Protein AF-A0A2E1MWL2-F1 (afdb_monomer_lite)

Structure (mmCIF, N/CA/C/O backbone):
data_AF-A0A2E1MWL2-F1
#
_entry.id   AF-A0A2E1MWL2-F1
#
loop_
_atom_site.group_PDB
_atom_site.id
_atom_site.type_symbol
_atom_site.label_atom_id
_atom_site.label_alt_id
_atom_site.label_comp_id
_atom_site.label_asym_id
_atom_site.label_entity_id
_atom_site.label_seq_id
_atom_site.pdbx_PDB_ins_code
_atom_site.Cartn_x
_atom_site.Cartn_y
_atom_site.Cartn_z
_atom_site.occupancy
_atom_site.B_iso_or_equiv
_atom_site.auth_seq_id
_atom_site.auth_comp_id
_atom_site.auth_asym_id
_atom_site.auth_atom_id
_atom_site.pdbx_PDB_model_num
ATOM 1 N N . MET A 1 1 ? 14.916 -10.976 -0.292 1.00 38.31 1 MET A N 1
ATOM 2 C CA . MET A 1 1 ? 15.873 -10.193 -1.107 1.00 38.31 1 MET A CA 1
ATOM 3 C C . MET A 1 1 ? 17.215 -10.160 -0.392 1.00 38.31 1 MET A C 1
ATOM 5 O O . MET A 1 1 ? 17.231 -9.892 0.801 1.00 38.31 1 MET A O 1
ATOM 9 N N . LYS A 1 2 ? 18.319 -10.497 -1.070 1.00 28.39 2 LYS A N 1
ATOM 10 C CA . LYS A 1 2 ? 19.669 -10.357 -0.500 1.00 28.39 2 LYS A CA 1
ATOM 11 C C . LYS A 1 2 ? 20.098 -8.899 -0.683 1.00 28.39 2 LYS A C 1
ATOM 13 O O . LYS A 1 2 ? 20.259 -8.474 -1.820 1.00 28.39 2 LYS A O 1
ATOM 18 N N . LYS A 1 3 ? 20.224 -8.141 0.410 1.00 34.00 3 LYS A N 1
ATOM 19 C CA . LYS A 1 3 ? 20.750 -6.769 0.387 1.00 34.00 3 LYS A CA 1
ATOM 20 C C . LYS A 1 3 ? 22.260 -6.830 0.128 1.00 34.00 3 LYS A C 1
ATOM 22 O O . LYS A 1 3 ? 22.959 -7.572 0.817 1.00 34.00 3 LYS A O 1
ATOM 27 N N . ILE A 1 4 ? 22.753 -6.102 -0.871 1.00 41.41 4 ILE A N 1
ATOM 28 C CA . ILE A 1 4 ? 24.192 -5.933 -1.110 1.00 41.41 4 ILE A CA 1
ATOM 29 C C . ILE A 1 4 ? 24.586 -4.612 -0.453 1.00 41.41 4 ILE A C 1
ATOM 31 O O . ILE A 1 4 ? 24.036 -3.568 -0.784 1.00 41.41 4 ILE A O 1
ATOM 35 N N . ILE A 1 5 ? 25.505 -4.669 0.509 1.00 38.16 5 ILE A N 1
ATOM 36 C CA . ILE A 1 5 ? 26.042 -3.486 1.188 1.00 38.16 5 ILE A CA 1
ATOM 37 C C . ILE A 1 5 ? 27.339 -3.110 0.474 1.00 38.16 5 ILE A C 1
ATOM 39 O O . ILE A 1 5 ? 28.273 -3.914 0.447 1.00 38.16 5 ILE A O 1
ATOM 43 N N . LEU A 1 6 ? 27.403 -1.907 -0.098 1.00 40.19 6 LEU A N 1
ATOM 44 C CA . LEU A 1 6 ? 28.640 -1.343 -0.632 1.00 40.19 6 LEU A CA 1
ATOM 45 C C . LEU A 1 6 ? 29.165 -0.305 0.367 1.00 40.19 6 LEU A C 1
ATOM 47 O O . LEU A 1 6 ? 28.495 0.683 0.645 1.00 40.19 6 LEU A O 1
ATOM 51 N N . ILE A 1 7 ? 30.351 -0.535 0.931 1.00 39.88 7 ILE A N 1
ATOM 52 C CA . ILE A 1 7 ? 31.018 0.431 1.814 1.00 39.88 7 ILE A CA 1
ATOM 53 C C . ILE A 1 7 ? 31.977 1.240 0.942 1.00 39.88 7 ILE A C 1
ATOM 55 O O . ILE A 1 7 ? 32.995 0.704 0.502 1.00 39.88 7 ILE A O 1
ATOM 59 N N . SER A 1 8 ? 31.668 2.512 0.675 1.00 36.78 8 SER A N 1
ATOM 60 C CA . SER A 1 8 ? 32.647 3.424 0.076 1.00 36.78 8 SER A CA 1
ATOM 61 C C . SER A 1 8 ? 33.446 4.097 1.198 1.00 36.78 8 SER A C 1
ATOM 63 O O . SER A 1 8 ? 32.888 4.627 2.157 1.00 36.78 8 SER A O 1
ATOM 65 N N . LEU A 1 9 ? 34.777 4.002 1.130 1.00 38.31 9 LEU A N 1
ATOM 66 C CA . LEU A 1 9 ? 35.682 4.646 2.081 1.00 38.31 9 LEU A CA 1
ATOM 67 C C . LEU A 1 9 ? 36.263 5.897 1.416 1.00 38.31 9 LEU A C 1
ATOM 69 O O . LEU A 1 9 ? 37.319 5.845 0.791 1.00 38.31 9 LEU A O 1
ATOM 73 N N . PHE A 1 10 ? 35.578 7.029 1.543 1.00 35.56 10 PHE A N 1
ATOM 74 C CA . PHE A 1 10 ? 36.170 8.335 1.259 1.00 35.56 10 PHE A CA 1
ATOM 75 C C . PHE A 1 10 ? 36.022 9.218 2.497 1.00 35.56 10 PHE A C 1
ATOM 77 O O . PHE A 1 10 ? 34.926 9.634 2.842 1.00 35.56 10 PHE A O 1
ATOM 84 N N . GLY A 1 11 ? 37.140 9.459 3.190 1.00 38.12 11 GLY A N 1
ATOM 85 C CA . GLY A 1 11 ? 37.284 10.518 4.195 1.00 38.12 11 GLY A CA 1
ATOM 86 C C . GLY A 1 11 ? 36.245 10.543 5.326 1.00 38.12 11 GLY A C 1
ATOM 87 O O . GLY A 1 11 ? 35.326 11.345 5.300 1.00 38.12 11 GLY A O 1
ATOM 88 N N . LEU A 1 12 ? 36.456 9.737 6.372 1.00 41.81 12 LEU A N 1
ATOM 89 C CA . LEU A 1 12 ? 35.910 9.923 7.734 1.00 41.81 12 LEU A CA 1
ATOM 90 C C . LEU A 1 12 ? 34.386 10.111 7.927 1.00 41.81 12 LEU A C 1
ATOM 92 O O . LEU A 1 12 ? 33.965 10.473 9.024 1.00 41.81 12 LEU A O 1
ATOM 96 N N . MET A 1 13 ? 33.544 9.746 6.962 1.00 35.50 13 MET A N 1
ATOM 97 C CA . MET A 1 13 ? 32.132 9.447 7.223 1.00 35.50 13 MET A CA 1
ATOM 98 C C . MET A 1 13 ? 31.767 8.087 6.629 1.00 35.50 13 MET A C 1
ATOM 100 O O . MET A 1 13 ? 31.819 7.879 5.422 1.00 35.50 13 MET A O 1
ATOM 104 N N . LEU A 1 14 ? 31.414 7.140 7.499 1.00 36.44 14 LEU A N 1
ATOM 105 C CA . LEU A 1 14 ? 30.785 5.884 7.102 1.00 36.44 14 LEU A CA 1
ATOM 106 C C . LEU A 1 14 ? 29.324 6.196 6.753 1.00 36.44 14 LEU A C 1
ATOM 108 O O . LEU A 1 14 ? 28.481 6.232 7.644 1.00 36.44 14 LEU A O 1
ATOM 112 N N . SER A 1 15 ? 29.031 6.456 5.478 1.00 43.75 15 SER A N 1
ATOM 113 C CA . SER A 1 15 ? 27.651 6.448 4.985 1.00 43.75 15 SER A CA 1
ATOM 114 C C . SER A 1 15 ? 27.307 5.039 4.509 1.00 43.75 15 SER A C 1
ATOM 116 O O . SER A 1 15 ? 28.002 4.476 3.662 1.00 43.75 15 SER A O 1
ATOM 118 N N . GLN A 1 16 ? 26.265 4.442 5.086 1.00 41.97 16 GLN A N 1
ATOM 119 C CA . GLN A 1 16 ? 25.715 3.169 4.632 1.00 41.97 16 GLN A CA 1
ATOM 120 C C . GLN A 1 16 ? 24.672 3.456 3.548 1.00 41.97 16 GLN A C 1
ATOM 122 O O . GLN A 1 16 ? 23.546 3.823 3.865 1.00 41.97 16 GLN A O 1
ATOM 127 N N . THR A 1 17 ? 25.027 3.268 2.277 1.00 52.16 17 THR A N 1
ATOM 128 C CA . THR A 1 17 ? 24.049 3.307 1.182 1.00 52.16 17 THR A CA 1
ATOM 129 C C . THR A 1 17 ? 23.413 1.925 1.020 1.00 52.16 17 THR A C 1
ATOM 131 O O . THR A 1 17 ? 24.108 0.939 0.755 1.00 52.16 17 THR A O 1
ATOM 134 N N . GLU A 1 18 ? 22.089 1.826 1.178 1.00 54.44 18 GLU A N 1
ATOM 135 C CA . GLU A 1 18 ? 21.360 0.619 0.777 1.00 54.44 18 GLU A CA 1
ATOM 136 C C . GLU A 1 18 ? 21.274 0.573 -0.751 1.00 54.44 18 GLU A C 1
ATOM 138 O O . GLU A 1 18 ? 20.573 1.361 -1.378 1.00 54.44 18 GLU A O 1
ATOM 143 N N . VAL A 1 19 ? 21.996 -0.366 -1.362 1.00 56.91 19 VAL A N 1
ATOM 144 C CA . VAL A 1 19 ? 21.936 -0.581 -2.808 1.00 56.91 19 VAL A CA 1
ATOM 145 C C . VAL A 1 19 ? 20.800 -1.552 -3.115 1.00 56.91 19 VAL A C 1
ATOM 147 O O . VAL A 1 19 ? 20.857 -2.729 -2.741 1.00 56.91 19 VAL A O 1
ATOM 150 N N . SER A 1 20 ? 19.778 -1.067 -3.820 1.00 66.31 20 SER A N 1
ATOM 151 C CA . SER A 1 20 ? 18.682 -1.889 -4.338 1.00 66.31 20 SER A CA 1
ATOM 152 C C . SER A 1 20 ? 18.868 -2.176 -5.830 1.00 66.31 20 SER A C 1
ATOM 154 O O . SER A 1 20 ? 19.516 -1.419 -6.554 1.00 66.31 20 SER A O 1
ATOM 156 N N . GLN A 1 21 ? 18.305 -3.292 -6.291 1.00 71.44 21 GLN A N 1
ATOM 157 C CA . GLN A 1 21 ? 18.248 -3.664 -7.703 1.00 71.44 21 GLN A CA 1
ATOM 158 C C . GLN A 1 21 ? 16.798 -3.637 -8.176 1.00 71.44 21 GLN A C 1
ATOM 160 O O . GLN A 1 21 ? 15.956 -4.330 -7.603 1.00 71.44 21 GLN A O 1
ATOM 165 N N . LYS A 1 22 ? 16.513 -2.895 -9.249 1.00 73.81 22 LYS A N 1
ATOM 166 C CA . LYS A 1 22 ? 15.177 -2.837 -9.860 1.00 73.81 22 LYS A CA 1
ATOM 167 C C . LYS A 1 22 ? 15.229 -3.385 -11.282 1.00 73.81 22 LYS A C 1
ATOM 169 O O . LYS A 1 22 ? 16.151 -3.093 -12.044 1.00 73.81 22 LYS A O 1
ATOM 174 N N . THR A 1 23 ? 14.243 -4.217 -11.619 1.00 78.38 23 THR A N 1
ATOM 175 C CA . THR A 1 23 ? 14.019 -4.685 -12.991 1.00 78.38 23 THR A CA 1
ATOM 176 C C . THR A 1 23 ? 12.991 -3.790 -13.657 1.00 78.38 23 THR A C 1
ATOM 178 O O . THR A 1 23 ? 11.909 -3.601 -13.106 1.00 78.38 23 THR A O 1
ATOM 181 N N . ILE A 1 24 ? 13.318 -3.243 -14.823 1.00 76.50 24 ILE A N 1
ATOM 182 C CA . ILE A 1 24 ? 12.527 -2.186 -15.457 1.00 76.50 24 ILE A CA 1
ATOM 183 C C . ILE A 1 24 ? 12.360 -2.499 -16.933 1.00 76.50 24 ILE A C 1
ATOM 185 O O . ILE A 1 24 ? 13.319 -2.868 -17.609 1.00 76.50 24 ILE A O 1
ATOM 189 N N . ASN A 1 25 ? 11.131 -2.365 -17.421 1.00 80.88 25 ASN A N 1
ATOM 190 C CA . ASN A 1 25 ? 10.834 -2.465 -18.839 1.00 80.88 25 ASN A CA 1
ATOM 191 C C . ASN A 1 25 ? 10.919 -1.067 -19.454 1.00 80.88 25 ASN A C 1
ATOM 193 O O . ASN A 1 25 ? 10.281 -0.143 -18.957 1.00 80.88 25 ASN A O 1
ATOM 197 N N . VAL A 1 26 ? 11.687 -0.919 -20.527 1.00 77.56 26 VAL A N 1
ATOM 198 C CA . VAL A 1 26 ? 11.850 0.346 -21.250 1.00 77.56 26 VAL A CA 1
ATOM 199 C C . VAL A 1 26 ? 11.418 0.127 -22.687 1.00 77.56 26 VAL A C 1
ATOM 201 O O . VAL A 1 26 ? 11.877 -0.815 -23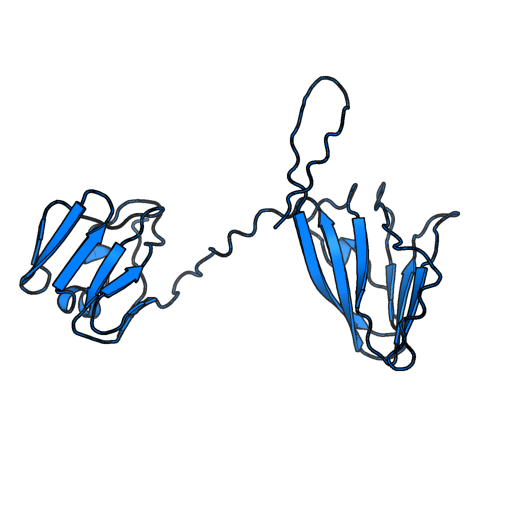.326 1.00 77.56 26 VAL A O 1
ATOM 204 N N . THR A 1 27 ? 10.542 0.988 -23.194 1.00 80.75 27 THR A N 1
ATOM 205 C CA . THR A 1 27 ? 10.099 0.946 -24.589 1.00 80.75 27 THR A CA 1
ATOM 206 C C . THR A 1 27 ? 10.869 1.975 -25.403 1.00 80.75 27 THR A C 1
ATOM 208 O O . THR A 1 27 ? 10.929 3.142 -25.024 1.00 80.75 27 THR A O 1
ATOM 211 N N . ILE A 1 28 ? 11.477 1.530 -26.499 1.00 75.94 28 ILE A N 1
ATOM 212 C CA . ILE A 1 28 ? 12.357 2.327 -27.355 1.00 75.94 28 ILE A CA 1
ATOM 213 C C . ILE A 1 28 ? 11.952 2.098 -28.805 1.00 75.94 28 ILE A C 1
ATOM 215 O O . ILE A 1 28 ? 11.753 0.956 -29.221 1.00 75.94 28 ILE A O 1
ATOM 219 N N . ASP A 1 29 ? 11.870 3.170 -29.587 1.00 78.00 29 ASP A N 1
ATOM 220 C CA . ASP A 1 29 ? 11.667 3.066 -31.028 1.00 78.00 29 ASP A CA 1
ATOM 221 C C . ASP A 1 29 ? 12.944 2.590 -31.727 1.00 78.00 29 ASP A C 1
ATOM 223 O O . ASP A 1 29 ? 14.034 3.127 -31.530 1.00 78.00 29 ASP A O 1
ATOM 227 N N . GLY A 1 30 ? 12.815 1.571 -32.564 1.00 68.38 30 GLY A N 1
ATOM 228 C CA . GLY A 1 30 ? 13.919 0.954 -33.280 1.00 68.38 30 GLY A CA 1
ATOM 229 C C . GLY A 1 30 ? 14.615 1.928 -34.221 1.00 68.38 30 GLY A C 1
ATOM 230 O O . GLY A 1 30 ? 13.973 2.710 -34.922 1.00 68.38 30 GLY A O 1
ATOM 231 N N . GLY A 1 31 ? 15.945 1.886 -34.227 1.00 63.22 31 GLY A N 1
ATOM 232 C CA . GLY A 1 31 ? 16.790 2.872 -34.905 1.00 63.22 31 GLY A CA 1
ATOM 233 C C . GLY A 1 31 ? 16.921 4.212 -34.170 1.00 63.22 31 GLY A C 1
ATOM 234 O O . GLY A 1 31 ? 17.676 5.066 -34.633 1.00 63.22 31 GLY A O 1
ATOM 235 N N . SER A 1 32 ? 16.235 4.395 -33.036 1.00 68.44 32 SER A N 1
ATOM 236 C CA . SER A 1 32 ? 16.415 5.546 -32.152 1.00 68.44 32 SER A CA 1
ATOM 237 C C . SER A 1 32 ? 17.341 5.225 -30.984 1.00 68.44 32 SER A C 1
ATOM 239 O O . SER A 1 32 ? 17.576 4.074 -30.612 1.00 68.44 32 SER A O 1
ATOM 241 N N . TYR A 1 33 ? 17.854 6.300 -30.401 1.00 70.12 33 TYR A N 1
ATOM 242 C CA . TYR A 1 33 ? 18.774 6.299 -29.283 1.00 70.12 33 TYR A CA 1
ATOM 243 C C . TYR A 1 33 ? 18.089 6.950 -28.080 1.00 70.12 33 TYR A C 1
ATOM 245 O O . TYR A 1 33 ? 17.701 8.117 -28.153 1.00 70.12 33 TYR A O 1
ATOM 253 N N . THR A 1 34 ? 17.949 6.219 -26.973 1.00 71.81 34 THR A N 1
ATOM 254 C CA . THR A 1 34 ? 17.367 6.755 -25.730 1.00 71.81 34 THR A CA 1
ATOM 255 C C . THR A 1 34 ? 18.434 6.889 -24.655 1.00 71.81 34 THR A C 1
ATOM 257 O O . THR A 1 34 ? 19.162 5.936 -24.373 1.00 71.81 34 THR A O 1
ATOM 260 N N . ASN A 1 35 ? 18.515 8.077 -24.049 1.00 73.38 35 ASN A N 1
ATOM 261 C CA . ASN A 1 35 ? 19.451 8.352 -22.966 1.00 73.38 35 ASN A CA 1
ATOM 262 C C . ASN A 1 35 ? 18.946 7.740 -21.653 1.00 73.38 35 ASN A C 1
ATOM 264 O O . ASN A 1 35 ? 17.786 7.940 -21.292 1.00 73.38 35 ASN A O 1
ATOM 268 N N . ILE A 1 36 ? 19.804 7.069 -20.889 1.00 72.12 36 ILE A N 1
ATOM 269 C CA . ILE A 1 36 ? 19.413 6.524 -19.580 1.00 72.12 36 ILE A CA 1
ATOM 270 C C . ILE A 1 36 ? 18.867 7.589 -18.621 1.00 72.12 36 ILE A C 1
ATOM 272 O O . ILE A 1 36 ? 17.898 7.334 -17.911 1.00 72.12 36 ILE A O 1
ATOM 276 N N . ASN A 1 37 ? 19.406 8.807 -18.673 1.00 72.62 37 ASN A N 1
ATOM 277 C CA . ASN A 1 37 ? 18.965 9.922 -17.835 1.00 72.62 37 ASN A CA 1
ATOM 278 C C . ASN A 1 37 ? 17.560 10.407 -18.220 1.00 72.62 37 ASN A C 1
ATOM 280 O O . ASN A 1 37 ? 16.890 11.035 -17.416 1.00 72.62 37 ASN A O 1
ATOM 284 N N . THR A 1 38 ? 17.084 10.101 -19.434 1.00 73.81 38 THR A N 1
ATOM 285 C CA . THR A 1 38 ? 15.679 10.354 -19.810 1.00 73.81 38 THR A CA 1
ATOM 286 C C . THR A 1 38 ? 14.726 9.270 -19.314 1.00 73.81 38 THR A C 1
ATOM 288 O O . THR A 1 38 ? 13.534 9.523 -19.192 1.00 73.81 38 THR A O 1
ATOM 291 N N . ILE A 1 39 ? 15.239 8.075 -19.011 1.00 72.94 39 ILE A N 1
ATOM 292 C CA . ILE A 1 39 ? 14.462 6.969 -18.436 1.00 72.94 39 ILE A CA 1
ATOM 293 C C . ILE A 1 39 ? 14.381 7.125 -16.909 1.00 72.94 39 ILE A C 1
ATOM 295 O O . ILE A 1 39 ? 13.365 6.796 -16.305 1.00 72.94 39 ILE A O 1
ATOM 299 N N . PHE A 1 40 ? 15.444 7.654 -16.298 1.00 73.94 40 PHE A N 1
ATOM 300 C CA . PHE A 1 40 ? 15.588 7.858 -14.856 1.00 73.94 40 PHE A CA 1
ATOM 301 C C . PHE A 1 40 ? 15.943 9.315 -14.524 1.00 73.94 40 PHE A C 1
ATOM 303 O O . PHE A 1 40 ? 17.030 9.567 -14.007 1.00 73.94 40 PHE A O 1
ATOM 310 N N . PRO A 1 41 ? 15.064 10.285 -14.825 1.00 72.25 41 PRO A N 1
ATOM 311 C CA . PRO A 1 41 ? 15.384 11.703 -14.653 1.00 72.25 41 PRO A CA 1
ATOM 312 C C . PRO A 1 41 ? 15.596 12.103 -13.188 1.00 72.25 41 PRO A C 1
ATOM 314 O O . PRO A 1 41 ? 16.381 13.006 -12.911 1.00 72.25 41 PRO A O 1
ATOM 317 N N . ASP A 1 42 ? 14.936 11.404 -12.263 1.00 73.50 42 ASP A N 1
ATOM 318 C CA . ASP A 1 42 ? 14.913 11.755 -10.839 1.00 73.50 42 ASP A CA 1
ATOM 319 C C . ASP A 1 42 ? 15.923 10.963 -9.993 1.00 73.50 42 ASP A C 1
ATOM 321 O O . ASP A 1 42 ? 16.002 11.148 -8.779 1.00 73.50 42 ASP A O 1
ATOM 325 N N . TYR A 1 43 ? 16.699 10.066 -10.610 1.00 71.81 43 TYR A N 1
ATOM 326 C CA . TYR A 1 43 ? 17.615 9.185 -9.889 1.00 71.81 43 TYR A CA 1
ATOM 327 C C . TYR A 1 43 ? 19.067 9.582 -10.127 1.00 71.81 43 TYR A C 1
ATOM 329 O O . TYR A 1 43 ? 19.494 9.799 -11.261 1.00 71.81 43 TYR A O 1
ATOM 337 N N . ASN A 1 44 ? 19.862 9.600 -9.055 1.00 71.50 44 ASN A N 1
ATOM 338 C CA . ASN A 1 44 ? 21.308 9.696 -9.192 1.00 71.50 44 ASN A CA 1
ATOM 339 C C . ASN A 1 44 ? 21.857 8.355 -9.707 1.00 71.50 44 ASN A C 1
ATOM 341 O O . ASN A 1 44 ? 21.798 7.335 -9.015 1.00 71.50 44 ASN A O 1
ATOM 345 N N . LEU A 1 45 ? 22.392 8.374 -10.928 1.00 70.19 45 LEU A N 1
ATOM 346 C CA . LEU A 1 45 ? 22.967 7.207 -11.589 1.00 70.19 45 LEU A CA 1
ATOM 347 C C . LEU A 1 45 ? 24.505 7.183 -11.588 1.00 70.19 45 LEU A C 1
ATOM 349 O O . LEU A 1 45 ? 25.067 6.279 -12.193 1.00 70.19 45 LEU A O 1
ATOM 353 N N . ASP A 1 46 ? 25.201 8.094 -10.898 1.00 66.94 46 ASP A N 1
ATOM 354 C CA . ASP A 1 46 ? 26.671 8.268 -10.966 1.00 66.94 46 ASP A CA 1
ATOM 355 C C . ASP A 1 46 ? 27.492 7.028 -10.553 1.00 66.94 46 ASP A C 1
ATOM 357 O O . ASP A 1 46 ? 28.692 6.914 -10.824 1.00 66.94 46 ASP A O 1
ATOM 361 N N . TRP A 1 47 ? 26.857 6.087 -9.860 1.00 62.81 47 TRP A N 1
ATOM 362 C CA . TRP A 1 47 ? 27.441 4.808 -9.463 1.00 62.81 47 TRP A CA 1
ATOM 363 C C . TRP A 1 47 ? 26.608 3.611 -9.935 1.00 62.81 47 TRP A C 1
ATOM 365 O O . TRP A 1 47 ? 26.915 2.466 -9.589 1.00 62.81 47 TRP A O 1
ATOM 375 N N . ALA A 1 48 ? 25.562 3.855 -10.726 1.00 65.56 48 ALA A N 1
ATOM 376 C CA . ALA A 1 48 ? 24.621 2.827 -11.113 1.00 65.56 48 ALA A CA 1
ATOM 377 C C . ALA A 1 48 ? 25.266 1.768 -12.010 1.00 65.56 48 ALA A C 1
ATOM 379 O O . ALA A 1 48 ? 26.034 2.081 -12.922 1.00 65.56 48 ALA A O 1
ATOM 380 N N . ILE A 1 49 ? 24.910 0.507 -11.753 1.00 70.12 49 ILE A N 1
ATOM 381 C CA . ILE A 1 49 ? 25.232 -0.642 -12.591 1.00 70.12 49 ILE A CA 1
ATOM 382 C C . ILE A 1 49 ? 23.997 -0.995 -13.401 1.00 70.12 49 ILE A C 1
ATOM 384 O O . ILE A 1 49 ? 22.957 -1.322 -12.831 1.00 70.12 49 ILE A O 1
ATOM 388 N N . ILE A 1 50 ? 24.120 -0.982 -14.724 1.00 70.56 50 ILE A N 1
ATOM 389 C CA . ILE A 1 50 ? 23.013 -1.274 -15.640 1.00 70.56 50 ILE A CA 1
ATOM 390 C C . ILE A 1 50 ? 23.333 -2.530 -16.448 1.00 70.56 50 ILE A C 1
ATOM 392 O O . ILE A 1 50 ? 24.417 -2.648 -17.016 1.00 70.56 50 ILE A O 1
ATOM 396 N N . ASN A 1 51 ? 22.370 -3.450 -16.523 1.00 69.88 51 ASN A N 1
ATOM 397 C CA . ASN A 1 51 ? 22.437 -4.656 -17.345 1.00 69.88 51 ASN A CA 1
ATOM 398 C C . ASN A 1 51 ? 21.188 -4.780 -18.221 1.00 69.88 51 ASN A C 1
ATOM 400 O O . ASN A 1 51 ? 20.071 -4.633 -17.724 1.00 69.88 51 ASN A O 1
ATOM 404 N N . VAL A 1 52 ? 21.355 -5.145 -19.493 1.00 72.75 52 VAL A N 1
ATOM 405 C CA . VAL A 1 52 ? 20.237 -5.643 -20.310 1.00 72.75 52 VAL A CA 1
ATOM 406 C C . VAL A 1 52 ? 20.023 -7.110 -19.961 1.00 72.75 52 VAL A C 1
ATOM 408 O O . VAL A 1 52 ? 20.899 -7.939 -20.188 1.00 72.75 52 VAL A O 1
ATOM 411 N N . ILE A 1 53 ? 18.863 -7.432 -19.398 1.00 71.44 53 ILE A N 1
ATOM 412 C CA . ILE A 1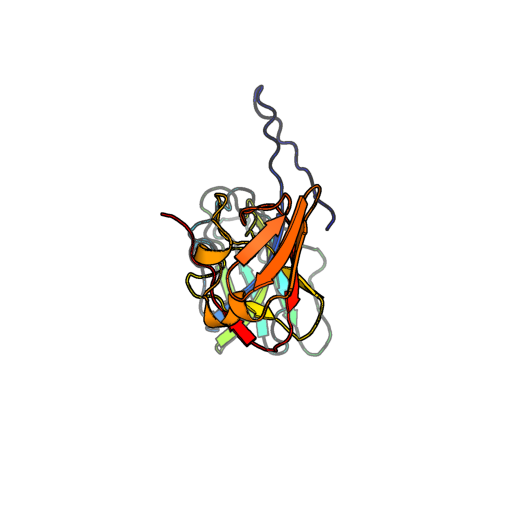 53 ? 18.501 -8.797 -18.982 1.00 71.44 53 ILE A CA 1
ATOM 413 C C . ILE A 1 53 ? 17.373 -9.395 -19.832 1.00 71.44 53 ILE A C 1
ATOM 415 O O . ILE A 1 53 ? 17.008 -10.554 -19.651 1.00 71.44 53 ILE A O 1
ATOM 419 N N . GLY A 1 54 ? 16.814 -8.623 -20.764 1.00 72.00 54 GLY A N 1
ATOM 420 C CA . GLY A 1 54 ? 15.850 -9.108 -21.744 1.00 72.00 54 GLY A CA 1
ATOM 421 C C . GLY A 1 54 ? 15.791 -8.211 -22.974 1.00 72.00 54 GLY A C 1
ATOM 422 O O . GLY A 1 54 ? 15.757 -6.989 -22.855 1.00 72.00 54 GLY A O 1
ATOM 423 N N . CYS A 1 55 ? 15.764 -8.841 -24.143 1.00 72.88 55 CYS A N 1
ATOM 424 C CA . CYS A 1 55 ? 15.610 -8.210 -25.449 1.00 72.88 55 CYS A CA 1
ATOM 425 C C . CYS A 1 55 ? 14.556 -9.007 -26.243 1.00 72.88 55 CYS A C 1
ATOM 427 O O . CYS A 1 55 ? 14.490 -10.231 -26.064 1.00 72.88 55 CYS A O 1
ATOM 429 N N . PRO A 1 56 ? 13.717 -8.365 -27.074 1.00 69.69 56 PRO A N 1
ATOM 430 C CA . PRO A 1 56 ? 12.797 -9.071 -27.963 1.00 69.69 56 PRO A CA 1
ATOM 431 C C . PRO A 1 56 ? 13.529 -10.017 -28.926 1.00 69.69 56 PRO A C 1
ATOM 433 O O . PRO A 1 56 ? 14.592 -9.692 -29.443 1.00 69.69 56 PRO A O 1
ATOM 436 N N . VAL A 1 57 ? 12.931 -11.184 -29.191 1.00 59.75 57 VAL A N 1
ATOM 437 C CA . VAL A 1 57 ? 13.545 -12.310 -29.933 1.00 59.75 57 VAL A CA 1
ATOM 438 C C . VAL A 1 57 ? 13.837 -12.048 -31.418 1.00 59.75 57 VAL A C 1
ATOM 440 O O . VAL A 1 57 ? 14.440 -12.896 -32.077 1.00 59.75 57 VAL A O 1
ATOM 443 N N . SER A 1 58 ? 13.358 -10.926 -31.953 1.00 61.81 58 SER A N 1
ATOM 444 C CA . SER A 1 58 ? 13.579 -10.462 -33.326 1.00 61.81 58 SER A CA 1
ATOM 445 C C . SER A 1 58 ? 14.592 -9.328 -33.419 1.00 61.81 58 SER A C 1
ATOM 447 O O . SER A 1 58 ? 14.882 -8.889 -34.532 1.00 61.81 58 SER A O 1
ATOM 449 N N . ASP A 1 59 ? 15.117 -8.853 -32.286 1.00 63.62 59 ASP A N 1
ATOM 450 C CA . ASP A 1 59 ? 15.821 -7.583 -32.228 1.00 63.62 59 ASP A CA 1
ATOM 451 C C . ASP A 1 59 ? 17.196 -7.656 -31.568 1.00 63.62 59 ASP A C 1
ATOM 453 O O . ASP A 1 59 ? 17.543 -8.575 -30.819 1.00 63.62 59 ASP A O 1
ATOM 457 N N . ILE A 1 60 ? 18.007 -6.656 -31.907 1.00 64.38 60 ILE A N 1
ATOM 458 C CA . ILE A 1 60 ? 19.328 -6.431 -31.332 1.00 64.38 60 ILE A CA 1
ATOM 459 C C . ILE A 1 60 ? 19.200 -5.316 -30.311 1.00 64.38 60 ILE A C 1
ATOM 461 O O . ILE A 1 60 ? 18.809 -4.211 -30.671 1.00 64.38 60 ILE A O 1
ATOM 465 N N . CYS A 1 61 ? 19.574 -5.591 -29.065 1.00 65.88 61 CYS A N 1
ATOM 466 C CA . CYS A 1 61 ? 19.608 -4.586 -28.012 1.00 65.88 61 CYS A CA 1
ATOM 467 C C . CYS A 1 61 ? 21.048 -4.378 -27.575 1.00 65.88 61 CYS A C 1
ATOM 469 O O . CYS A 1 61 ? 21.747 -5.337 -27.230 1.00 65.88 61 CYS A O 1
ATOM 471 N N . PHE A 1 62 ? 21.494 -3.131 -27.551 1.00 63.91 62 PHE A N 1
ATOM 472 C CA . PHE A 1 62 ? 22.847 -2.833 -27.118 1.00 63.91 62 PHE A CA 1
ATOM 473 C C . PHE A 1 62 ? 22.943 -1.555 -26.315 1.00 63.91 62 PHE A C 1
ATOM 475 O O . PHE A 1 62 ? 22.084 -0.676 -26.375 1.00 63.91 62 PHE A O 1
ATOM 482 N N . ILE A 1 63 ? 24.023 -1.512 -25.549 1.00 63.12 63 ILE A N 1
ATOM 483 C CA . ILE A 1 63 ? 24.430 -0.390 -24.725 1.00 63.12 63 ILE A CA 1
ATOM 484 C C . ILE A 1 63 ? 25.678 0.218 -25.355 1.00 63.12 63 ILE A C 1
ATOM 486 O O . ILE A 1 63 ? 26.666 -0.493 -25.566 1.00 63.12 63 ILE A O 1
ATOM 490 N N . GLU A 1 64 ? 25.648 1.528 -25.582 1.00 63.47 64 GLU A N 1
ATOM 491 C CA . GLU A 1 64 ? 26.808 2.309 -26.009 1.00 63.47 64 GLU A CA 1
ATOM 492 C C . GLU A 1 64 ? 27.107 3.450 -25.029 1.00 63.47 64 GLU A C 1
ATOM 494 O O . GLU A 1 64 ? 26.213 4.186 -24.601 1.00 63.47 64 GLU A O 1
ATOM 499 N N . GLY A 1 65 ? 28.389 3.586 -24.674 1.00 56.97 65 GLY A N 1
ATOM 500 C CA . GLY A 1 65 ? 28.932 4.759 -23.988 1.00 56.97 65 GLY A CA 1
ATOM 501 C C . GLY A 1 65 ? 29.520 5.756 -24.992 1.00 56.97 65 GLY A C 1
ATOM 502 O O . GLY A 1 65 ? 30.037 5.364 -26.036 1.00 56.97 65 GLY A O 1
ATOM 503 N N . ASN A 1 66 ? 29.458 7.051 -24.680 1.00 51.75 66 ASN A N 1
ATOM 504 C CA . ASN A 1 66 ? 29.832 8.137 -25.599 1.00 51.75 66 ASN A CA 1
ATOM 505 C C . ASN A 1 66 ? 31.327 8.546 -25.524 1.00 51.75 66 ASN A C 1
ATOM 507 O O . ASN A 1 66 ? 31.722 9.579 -26.056 1.00 51.75 66 ASN A O 1
ATOM 511 N N . ALA A 1 67 ? 32.183 7.778 -24.840 1.00 48.25 67 ALA A N 1
ATOM 512 C CA . ALA A 1 67 ? 33.610 8.093 -24.699 1.00 48.25 67 ALA A CA 1
ATOM 513 C C . ALA A 1 67 ? 34.524 7.140 -25.483 1.00 48.25 67 ALA A C 1
ATOM 515 O O . ALA A 1 67 ? 34.258 5.944 -25.600 1.00 48.25 67 ALA A O 1
ATOM 516 N N . SER A 1 68 ? 35.655 7.654 -25.965 1.00 37.38 68 SER A N 1
ATOM 517 C CA . SER A 1 68 ? 36.747 6.865 -26.544 1.00 37.38 68 SER A CA 1
ATOM 518 C C . SER A 1 68 ? 37.258 5.846 -25.514 1.00 37.38 68 SER A C 1
ATOM 520 O O . SER A 1 68 ? 37.886 6.229 -24.530 1.00 37.38 68 SER A O 1
ATOM 522 N N . GLY A 1 69 ? 36.963 4.559 -25.717 1.00 41.06 69 GLY A N 1
ATOM 523 C CA . GLY A 1 69 ? 37.216 3.486 -24.739 1.00 41.06 69 GLY A CA 1
ATOM 524 C C . GLY A 1 69 ? 35.949 2.860 -24.145 1.00 41.06 69 GLY A C 1
ATOM 525 O O . GLY A 1 69 ? 36.045 1.940 -23.336 1.00 41.06 69 GLY A O 1
ATOM 526 N N . SER A 1 70 ? 34.771 3.324 -24.564 1.00 41.91 70 SER A N 1
ATOM 527 C CA . SER A 1 70 ? 33.500 2.681 -24.244 1.00 41.91 70 SER A CA 1
ATOM 528 C C . SER A 1 70 ? 33.448 1.303 -24.891 1.00 41.91 70 SER A C 1
ATOM 530 O O . SER A 1 70 ? 33.653 1.151 -26.094 1.00 41.91 70 SER A O 1
ATOM 532 N N . ILE A 1 71 ? 33.185 0.286 -24.080 1.00 43.88 71 ILE A N 1
ATOM 533 C CA . ILE A 1 71 ? 32.834 -1.041 -24.573 1.00 43.88 71 ILE A CA 1
ATOM 534 C C . ILE A 1 71 ? 31.415 -0.897 -25.149 1.00 43.88 71 ILE A C 1
ATOM 536 O O . ILE A 1 71 ? 30.554 -0.334 -24.474 1.00 43.88 71 ILE A O 1
ATOM 540 N N . SER A 1 72 ? 31.159 -1.359 -26.371 1.00 47.25 72 SER A N 1
ATOM 541 C CA . SER A 1 72 ? 29.797 -1.547 -26.891 1.00 47.25 72 SER A CA 1
ATOM 542 C C . SER A 1 72 ? 29.397 -2.991 -26.624 1.00 47.25 72 SER A C 1
ATOM 544 O O . SER A 1 72 ? 30.095 -3.905 -27.071 1.00 47.25 72 SER A O 1
ATOM 546 N N . VAL A 1 73 ? 28.304 -3.225 -25.896 1.00 50.75 73 VAL A N 1
ATOM 547 C CA . VAL A 1 73 ? 27.832 -4.596 -25.637 1.00 50.75 73 VAL A CA 1
ATOM 548 C C . VAL A 1 73 ? 26.593 -4.873 -26.454 1.00 50.75 73 VAL A C 1
ATOM 550 O O . VAL A 1 73 ? 25.509 -4.369 -26.174 1.00 50.75 73 VAL A O 1
ATOM 553 N N . LEU A 1 74 ? 26.793 -5.708 -27.468 1.00 48.19 74 LEU A N 1
ATOM 554 C CA . LEU A 1 74 ? 25.766 -6.221 -28.357 1.00 48.19 74 LEU A CA 1
ATOM 555 C C . LEU A 1 74 ? 25.145 -7.467 -27.721 1.00 48.19 74 LEU A C 1
ATOM 557 O O . LEU A 1 74 ? 25.805 -8.502 -27.624 1.00 48.19 74 LEU A O 1
ATOM 561 N N . ASN A 1 75 ? 23.881 -7.386 -27.308 1.00 50.12 75 ASN A N 1
ATOM 562 C CA . ASN A 1 75 ? 23.098 -8.574 -26.992 1.00 50.12 75 ASN A CA 1
ATOM 563 C C . ASN A 1 75 ? 22.269 -8.946 -28.224 1.00 50.12 75 ASN A C 1
ATOM 565 O O . ASN A 1 75 ? 21.364 -8.215 -28.630 1.00 50.12 75 ASN A O 1
ATOM 569 N N . TYR A 1 76 ? 22.614 -10.083 -28.830 1.00 40.94 76 TYR A N 1
ATOM 570 C CA . TYR A 1 76 ? 21.925 -10.640 -29.988 1.00 40.94 76 TYR A CA 1
ATOM 571 C C . TYR A 1 76 ? 21.004 -11.774 -29.544 1.00 40.94 76 TYR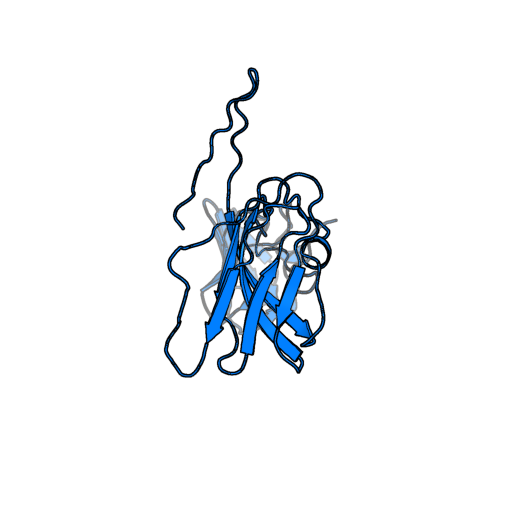 A C 1
ATOM 573 O O . TYR A 1 76 ? 21.451 -12.725 -28.895 1.00 40.94 76 TYR A O 1
ATOM 581 N N . SER A 1 77 ? 19.729 -11.703 -29.924 1.00 43.94 77 SER A N 1
ATOM 582 C CA . SER A 1 77 ? 18.832 -12.848 -29.826 1.00 43.94 77 SER A CA 1
ATOM 583 C C . SER A 1 77 ? 18.313 -13.203 -31.214 1.00 43.94 77 SER A C 1
ATOM 585 O O . SER A 1 77 ? 17.497 -12.498 -31.790 1.00 43.94 77 SER A O 1
ATOM 587 N N . ALA A 1 78 ? 18.814 -14.307 -31.765 1.00 32.94 78 ALA A N 1
ATOM 588 C CA . ALA A 1 78 ? 18.142 -15.008 -32.848 1.00 32.94 78 ALA A CA 1
ATOM 589 C C . ALA A 1 78 ? 17.691 -16.354 -32.308 1.00 32.94 78 ALA A C 1
ATOM 591 O O . ALA A 1 78 ? 18.520 -17.221 -32.045 1.00 32.94 78 ALA A O 1
ATOM 592 N N . GLY A 1 79 ? 16.378 -16.504 -32.124 1.00 36.62 79 GLY A N 1
ATOM 593 C CA . GLY A 1 79 ? 15.728 -17.784 -31.843 1.00 36.62 79 GLY A CA 1
ATOM 594 C C . GLY A 1 79 ? 16.277 -18.535 -30.626 1.00 36.62 79 GLY A C 1
ATOM 595 O O . GLY A 1 79 ? 17.204 -19.326 -30.750 1.00 36.62 79 GLY A O 1
ATOM 596 N N . GLN A 1 80 ? 15.648 -18.349 -29.460 1.00 36.81 80 GLN A N 1
ATOM 597 C CA . GLN A 1 80 ? 15.812 -19.152 -28.228 1.00 36.81 80 GLN A CA 1
ATOM 598 C C . GLN A 1 80 ? 17.252 -19.377 -27.707 1.00 36.81 80 GLN A C 1
ATOM 600 O O . GLN A 1 80 ? 17.437 -20.081 -26.719 1.00 36.81 80 GLN A O 1
ATOM 605 N N . ASN A 1 81 ? 18.269 -18.759 -28.309 1.00 30.80 81 ASN A N 1
ATOM 606 C CA . ASN A 1 81 ? 19.665 -18.869 -27.916 1.00 30.80 81 ASN A CA 1
ATOM 607 C C . ASN A 1 81 ? 20.226 -17.460 -27.719 1.00 30.80 81 ASN A C 1
ATOM 609 O O . ASN A 1 81 ? 20.365 -16.683 -28.664 1.00 30.80 81 ASN A O 1
ATOM 613 N N . TYR A 1 82 ? 20.518 -17.128 -26.464 1.00 34.06 82 TYR A N 1
ATOM 614 C CA . TYR A 1 82 ? 21.226 -15.911 -26.093 1.00 34.06 82 TYR A CA 1
ATOM 615 C C . TYR A 1 82 ? 22.698 -16.080 -26.476 1.00 34.06 82 TYR A C 1
ATOM 617 O O . TYR A 1 82 ? 23.444 -16.761 -25.774 1.00 34.06 82 TYR A O 1
ATOM 625 N N . TYR A 1 83 ? 23.129 -15.473 -27.578 1.00 32.78 83 TYR A N 1
ATOM 626 C CA . TYR A 1 83 ? 24.555 -15.331 -27.857 1.00 32.78 83 TYR A CA 1
ATOM 627 C C . TYR A 1 83 ? 25.014 -14.018 -27.226 1.00 32.78 83 TYR A C 1
ATOM 629 O O . TYR A 1 83 ? 25.032 -12.972 -27.870 1.00 32.78 83 TYR A O 1
ATOM 637 N N . SER A 1 84 ? 25.351 -14.062 -25.935 1.00 40.34 84 SER A N 1
ATOM 638 C CA . SER A 1 84 ? 26.197 -13.021 -25.359 1.00 40.34 84 SER A CA 1
ATOM 639 C C . SER A 1 84 ? 27.605 -13.223 -25.913 1.00 40.34 84 SER A C 1
ATOM 641 O O . SER A 1 84 ? 28.131 -14.339 -25.909 1.00 40.34 84 SER A O 1
ATOM 643 N N . GLN A 1 85 ? 28.254 -12.157 -26.380 1.00 37.59 85 GLN A N 1
ATOM 644 C CA . GLN A 1 85 ? 29.713 -12.160 -26.362 1.00 37.59 85 GLN A CA 1
ATOM 645 C C . GLN A 1 85 ? 30.110 -12.125 -24.886 1.00 37.59 85 GLN A C 1
ATOM 647 O O . GLN A 1 85 ? 30.136 -11.073 -24.261 1.00 37.59 85 GLN A O 1
ATOM 652 N N . GLN A 1 86 ? 30.241 -13.334 -24.333 1.00 38.38 86 GLN A N 1
ATOM 653 C CA . GLN A 1 86 ? 30.893 -13.739 -23.096 1.00 38.38 86 GLN A CA 1
ATOM 654 C C . GLN A 1 86 ? 31.356 -12.564 -22.233 1.00 38.38 86 GLN A C 1
ATOM 656 O O . GLN A 1 86 ? 32.484 -12.161 -22.410 1.00 38.38 86 GLN A O 1
ATOM 661 N N . TYR A 1 87 ? 30.493 -12.020 -21.364 1.00 32.97 87 TYR A N 1
ATOM 662 C CA . TYR A 1 87 ? 30.729 -11.528 -19.989 1.00 32.97 87 TYR A CA 1
ATOM 663 C C . TYR A 1 87 ? 29.422 -10.862 -19.493 1.00 32.97 87 TYR A C 1
ATOM 665 O O . TYR A 1 87 ? 28.751 -10.198 -20.281 1.00 32.97 87 TYR A O 1
ATOM 673 N N . PRO A 1 88 ? 29.011 -11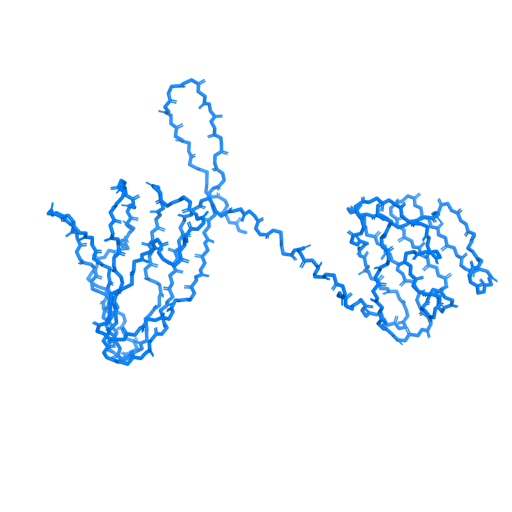.003 -18.216 1.00 38.84 88 PRO A N 1
ATOM 674 C CA . PRO A 1 88 ? 28.006 -10.113 -17.639 1.00 38.84 88 PRO A CA 1
ATOM 675 C C . PRO A 1 88 ? 28.614 -8.708 -17.581 1.00 38.84 88 PRO A C 1
ATOM 677 O O . PRO A 1 88 ? 29.495 -8.442 -16.764 1.00 38.84 88 PRO A O 1
ATOM 680 N N . THR A 1 89 ? 28.227 -7.823 -18.495 1.00 49.22 89 THR A N 1
ATOM 681 C CA . THR A 1 89 ? 28.831 -6.491 -18.572 1.00 49.22 89 THR A CA 1
ATOM 682 C C . THR A 1 89 ? 28.042 -5.513 -17.723 1.00 49.22 89 THR A C 1
ATOM 684 O O . THR A 1 89 ? 27.127 -4.838 -18.187 1.00 49.22 89 THR A O 1
ATOM 687 N N . SER A 1 90 ? 28.429 -5.452 -16.459 1.00 47.28 90 SER A N 1
ATOM 688 C CA . SER A 1 90 ? 28.101 -4.352 -15.566 1.00 47.28 90 SER A CA 1
ATOM 689 C C . SER A 1 90 ? 28.704 -3.056 -16.118 1.00 47.28 90 SER A C 1
ATOM 691 O O . SER A 1 90 ? 29.928 -2.947 -16.204 1.00 47.28 90 SER A O 1
ATOM 693 N N . TYR A 1 91 ? 27.876 -2.076 -16.483 1.00 54.69 91 TYR A N 1
ATOM 694 C CA . TYR A 1 91 ? 28.352 -0.735 -16.845 1.00 54.69 91 TYR A CA 1
ATOM 695 C C . TYR A 1 91 ? 28.290 0.208 -15.660 1.00 54.69 91 TYR A C 1
ATOM 697 O O . TYR A 1 91 ? 27.248 0.294 -15.026 1.00 54.69 91 TYR A O 1
ATOM 705 N N . TYR A 1 92 ? 29.377 0.940 -15.419 1.00 49.69 92 TYR A N 1
ATOM 706 C CA . TYR A 1 92 ? 29.436 2.014 -14.433 1.00 49.69 92 TYR A CA 1
ATOM 707 C C . TYR A 1 92 ? 29.104 3.339 -15.116 1.00 49.69 92 TYR A C 1
ATOM 709 O O . TYR A 1 92 ? 29.882 3.819 -15.944 1.00 49.69 92 TYR A O 1
ATOM 717 N N . ALA A 1 93 ? 27.967 3.937 -14.779 1.00 52.38 93 ALA A N 1
ATOM 718 C CA . ALA A 1 93 ? 27.615 5.265 -15.266 1.00 52.38 93 ALA A CA 1
ATOM 719 C C . ALA A 1 93 ? 28.421 6.338 -14.508 1.00 52.38 93 ALA A C 1
ATOM 721 O O . ALA A 1 93 ? 27.933 6.917 -13.558 1.00 52.38 93 ALA A O 1
ATOM 722 N N . GLN A 1 94 ? 29.676 6.599 -14.893 1.00 47.50 94 GLN A N 1
ATOM 723 C CA . GLN A 1 94 ? 30.470 7.684 -14.290 1.00 47.50 94 GLN A CA 1
ATOM 724 C C . GLN A 1 94 ? 30.288 9.009 -15.044 1.00 47.50 94 GLN A C 1
ATOM 726 O O . GLN A 1 94 ? 30.332 9.022 -16.269 1.00 47.50 94 GLN A O 1
ATOM 731 N N . ASN A 1 95 ? 30.209 10.135 -14.326 1.00 46.31 95 ASN A N 1
ATOM 732 C CA . ASN A 1 95 ? 30.457 11.496 -14.831 1.00 46.31 95 ASN A CA 1
ATOM 733 C C . ASN A 1 95 ? 29.741 11.866 -16.147 1.00 46.31 95 ASN A C 1
ATOM 735 O O . ASN A 1 95 ? 30.393 12.066 -17.176 1.00 46.31 95 ASN A O 1
ATOM 739 N N . ASN A 1 96 ? 28.416 12.042 -16.108 1.00 47.03 96 ASN A N 1
ATOM 740 C CA . ASN A 1 96 ? 27.659 12.699 -17.187 1.00 47.03 96 ASN A CA 1
ATOM 741 C C . ASN A 1 96 ? 27.781 12.015 -18.574 1.00 47.03 96 ASN A C 1
ATOM 743 O O . ASN A 1 96 ? 27.616 12.651 -19.617 1.00 47.03 96 ASN A O 1
ATOM 747 N N . GLN A 1 97 ? 28.110 10.718 -18.603 1.00 53.25 97 GLN A N 1
ATOM 748 C CA . GLN A 1 97 ? 28.166 9.925 -19.829 1.00 53.25 97 GLN A CA 1
ATOM 749 C C . GLN A 1 97 ? 26.739 9.673 -20.328 1.00 53.25 97 GLN A C 1
ATOM 751 O O . GLN A 1 97 ? 25.931 9.049 -19.641 1.00 53.25 97 GLN A O 1
ATOM 756 N N . ASN A 1 98 ? 26.432 10.124 -21.545 1.00 52.44 98 ASN A N 1
ATOM 757 C CA . ASN A 1 98 ? 25.179 9.778 -22.210 1.00 52.44 98 ASN A CA 1
ATOM 758 C C . ASN A 1 98 ? 25.230 8.304 -22.610 1.00 52.44 98 ASN A C 1
ATOM 760 O O . ASN A 1 98 ? 25.843 7.946 -23.614 1.00 52.44 98 ASN A O 1
ATOM 764 N N . PHE A 1 99 ? 24.616 7.462 -21.789 1.00 60.78 99 PHE A N 1
ATOM 765 C CA . PHE A 1 99 ? 24.388 6.063 -22.096 1.00 60.78 99 PHE A CA 1
ATOM 766 C C . PHE A 1 99 ? 23.214 5.957 -23.043 1.00 60.78 99 PHE A C 1
ATOM 768 O O . PHE A 1 99 ? 22.140 6.494 -22.763 1.00 60.78 99 PHE A O 1
ATOM 775 N N . VAL A 1 100 ? 23.421 5.252 -24.141 1.00 61.50 100 VAL A N 1
ATOM 776 C CA . VAL A 1 100 ? 22.428 5.143 -25.188 1.00 61.50 100 VAL A CA 1
ATOM 777 C C . VAL A 1 100 ? 22.011 3.692 -25.351 1.00 61.50 100 VAL A C 1
ATOM 779 O O . VAL A 1 100 ? 22.854 2.805 -25.493 1.00 61.50 100 VAL A O 1
ATOM 782 N N . ILE A 1 101 ? 20.697 3.470 -25.355 1.00 66.00 101 ILE A N 1
ATOM 783 C CA . ILE A 1 101 ? 20.103 2.182 -25.698 1.00 66.00 101 ILE A CA 1
ATOM 784 C C . ILE A 1 101 ? 19.412 2.298 -27.047 1.00 66.00 101 ILE A C 1
ATOM 786 O O . ILE A 1 101 ? 18.714 3.281 -27.304 1.00 66.00 101 ILE A O 1
ATOM 790 N N . SER A 1 102 ? 19.584 1.282 -27.885 1.00 65.31 102 SER A N 1
ATOM 791 C CA . SER A 1 102 ? 18.860 1.168 -29.146 1.00 65.31 102 SER A CA 1
ATOM 792 C C . SER A 1 102 ? 18.354 -0.251 -29.376 1.00 65.31 102 SER A C 1
ATOM 794 O O . SER A 1 102 ? 18.833 -1.214 -28.764 1.00 65.31 102 SER A O 1
ATOM 796 N N . THR A 1 103 ? 17.360 -0.349 -30.256 1.00 66.69 103 THR A N 1
ATOM 797 C CA . THR A 1 103 ? 16.813 -1.606 -30.767 1.00 66.69 103 THR A CA 1
ATOM 798 C C . THR A 1 103 ? 16.817 -1.587 -32.298 1.00 66.69 103 THR A C 1
ATOM 800 O O . THR A 1 103 ? 16.868 -0.510 -32.906 1.00 66.69 103 THR A O 1
ATOM 803 N N . SER A 1 104 ? 16.789 -2.752 -32.950 1.00 65.38 104 SER A N 1
ATOM 804 C CA . SER A 1 104 ? 16.492 -2.812 -34.390 1.00 65.38 104 SER A CA 1
ATOM 805 C C . SER A 1 104 ? 15.027 -2.430 -34.665 1.00 65.38 104 SER A C 1
ATOM 807 O O . SER A 1 104 ? 14.238 -2.282 -33.740 1.00 65.38 104 SER A O 1
ATOM 809 N N . GLY A 1 105 ? 14.715 -2.110 -35.928 1.00 67.00 105 GLY A N 1
ATOM 810 C CA . GLY A 1 105 ? 13.530 -1.335 -36.327 1.00 67.00 105 GLY A CA 1
ATOM 811 C C . GLY A 1 105 ? 12.189 -1.748 -35.694 1.00 67.00 105 GLY A C 1
ATOM 812 O O . GLY A 1 105 ? 11.919 -2.924 -35.492 1.00 67.00 105 GLY A O 1
ATOM 813 N N . GLY A 1 106 ? 11.314 -0.760 -35.469 1.00 71.69 106 GLY A N 1
ATOM 814 C CA . GLY A 1 106 ? 10.025 -0.938 -34.783 1.00 71.69 106 GLY A CA 1
ATOM 815 C C . GLY A 1 106 ? 10.105 -0.639 -33.282 1.00 71.69 106 GLY A C 1
ATOM 816 O O . GLY A 1 106 ? 11.185 -0.578 -32.714 1.00 71.69 106 GLY A O 1
ATOM 817 N N . THR A 1 107 ? 8.973 -0.384 -32.629 1.00 75.44 107 THR A N 1
ATOM 818 C CA . THR A 1 107 ? 8.939 -0.070 -31.192 1.00 75.44 107 THR A CA 1
ATOM 819 C C . THR A 1 107 ? 9.103 -1.339 -30.361 1.00 75.44 107 THR A C 1
ATOM 821 O O . THR A 1 107 ? 8.292 -2.259 -30.460 1.00 75.44 107 THR A O 1
ATOM 824 N N . ASN A 1 108 ? 10.130 -1.376 -29.516 1.00 72.88 108 ASN A N 1
ATOM 825 C CA . ASN A 1 108 ? 10.552 -2.569 -28.793 1.00 72.88 108 ASN A CA 1
ATOM 826 C C . ASN A 1 108 ? 10.668 -2.314 -27.291 1.00 72.88 108 ASN A C 1
ATOM 828 O O . ASN A 1 108 ? 11.202 -1.294 -26.859 1.00 72.88 108 ASN A O 1
ATOM 832 N N . THR A 1 109 ? 10.217 -3.278 -26.485 1.00 77.94 109 THR A N 1
ATOM 833 C CA . THR A 1 109 ? 10.374 -3.239 -25.027 1.00 77.94 109 THR A CA 1
ATOM 834 C C . THR A 1 109 ? 11.541 -4.116 -24.592 1.00 77.94 109 THR A C 1
ATOM 836 O O . THR A 1 109 ? 11.535 -5.332 -24.785 1.00 77.94 109 THR A O 1
ATOM 839 N N . ILE A 1 110 ? 12.525 -3.501 -23.952 1.00 75.12 110 ILE A N 1
ATOM 840 C CA . ILE A 1 110 ? 13.686 -4.169 -23.365 1.00 75.12 110 ILE A CA 1
ATOM 841 C C . ILE A 1 110 ? 13.530 -4.265 -21.852 1.00 75.12 110 ILE A C 1
ATOM 843 O O . ILE A 1 110 ? 12.845 -3.450 -21.237 1.00 75.12 110 ILE A O 1
ATOM 847 N N . LYS A 1 111 ? 14.209 -5.231 -21.236 1.00 76.62 111 LYS A N 1
ATOM 848 C CA . LYS A 1 111 ? 14.239 -5.391 -19.783 1.00 76.62 111 LYS A CA 1
ATOM 849 C C . LYS A 1 111 ? 15.633 -5.090 -19.247 1.00 76.62 111 LYS A C 1
ATOM 851 O O . LYS A 1 111 ? 16.609 -5.736 -19.634 1.00 76.62 111 LYS A O 1
ATOM 856 N N . LEU A 1 112 ? 15.706 -4.135 -18.331 1.00 76.94 112 LEU A N 1
ATOM 857 C CA . LEU A 1 112 ? 16.922 -3.682 -17.669 1.00 76.94 112 LEU A CA 1
ATOM 858 C C . LEU A 1 112 ? 16.946 -4.136 -16.212 1.00 76.94 112 LEU A C 1
ATOM 860 O O . LEU A 1 112 ? 15.905 -4.198 -15.565 1.00 76.94 112 LEU A O 1
ATO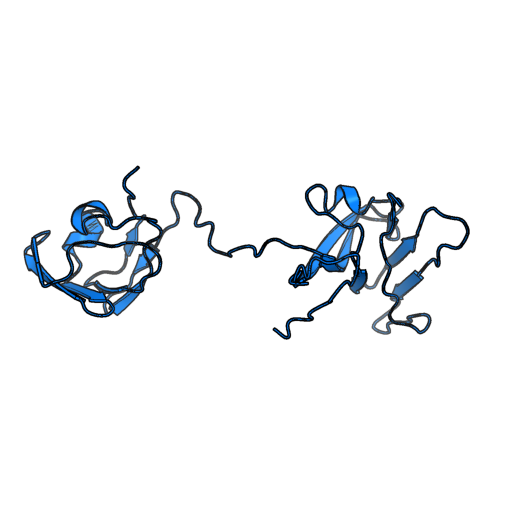M 864 N N . LEU A 1 113 ? 18.139 -4.403 -15.692 1.00 74.88 113 LEU A N 1
ATOM 865 C CA . LEU A 1 113 ? 18.428 -4.522 -14.267 1.00 74.88 113 LEU A CA 1
ATOM 866 C C . LEU A 1 113 ? 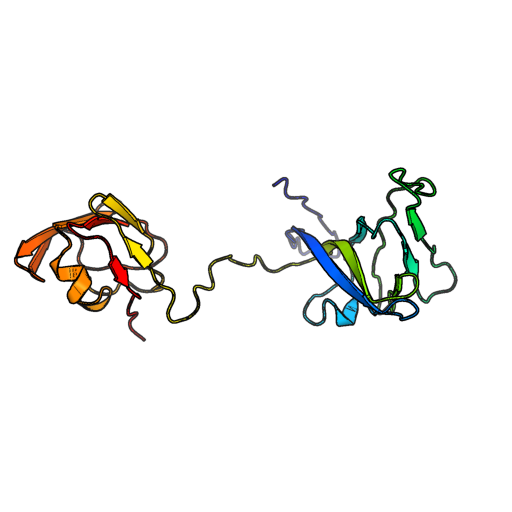19.369 -3.382 -13.886 1.00 74.88 113 LEU A C 1
ATOM 868 O O . LEU A 1 113 ? 20.491 -3.325 -14.391 1.00 74.88 113 LEU A O 1
ATOM 872 N N . VAL A 1 114 ? 18.914 -2.497 -13.006 1.00 74.88 114 VAL A N 1
ATOM 873 C CA . VAL A 1 114 ? 19.656 -1.300 -12.595 1.00 74.88 114 VAL A CA 1
ATOM 874 C C . VAL A 1 114 ? 19.932 -1.370 -11.095 1.00 74.88 114 VAL A C 1
ATOM 876 O O . VAL A 1 114 ? 19.027 -1.709 -10.330 1.00 74.88 114 VAL A O 1
ATOM 879 N N . THR A 1 115 ? 21.160 -1.069 -10.663 1.00 73.31 115 THR A N 1
ATOM 880 C CA . THR A 1 115 ? 21.472 -0.752 -9.260 1.00 73.31 115 THR A CA 1
ATOM 881 C C . THR A 1 115 ? 21.503 0.757 -9.108 1.00 73.31 115 THR A C 1
ATOM 883 O O . THR A 1 115 ? 22.292 1.403 -9.784 1.00 73.31 115 THR A O 1
ATOM 886 N N . ALA A 1 116 ? 20.699 1.322 -8.227 1.00 69.62 116 ALA A N 1
ATOM 887 C CA . ALA A 1 116 ? 20.782 2.734 -7.878 1.00 69.62 116 ALA A CA 1
ATOM 888 C C . ALA A 1 116 ? 20.280 2.919 -6.445 1.00 69.62 116 ALA A C 1
ATOM 890 O O . ALA A 1 116 ? 19.771 1.975 -5.824 1.00 69.62 116 ALA A O 1
ATOM 891 N N . GLU A 1 117 ? 20.405 4.140 -5.936 1.00 71.00 117 GLU A N 1
ATOM 892 C CA . GLU A 1 117 ? 19.627 4.619 -4.798 1.00 71.00 117 GLU A CA 1
ATOM 893 C C . GLU A 1 117 ? 18.192 4.787 -5.294 1.00 71.00 117 GLU A C 1
ATOM 895 O O . GLU A 1 117 ? 17.720 5.874 -5.615 1.00 71.00 117 GLU A O 1
ATOM 900 N N . PHE A 1 118 ? 17.501 3.661 -5.437 1.00 66.81 118 PHE A N 1
ATOM 901 C CA . PHE A 1 118 ? 16.059 3.712 -5.505 1.00 66.81 118 PHE A CA 1
ATOM 902 C C . PHE A 1 118 ? 15.602 4.062 -4.091 1.00 66.81 118 PHE A C 1
ATOM 904 O O . PHE A 1 118 ? 15.970 3.331 -3.160 1.00 66.81 118 PHE A O 1
ATOM 911 N N . PRO A 1 119 ? 14.810 5.136 -3.902 1.00 64.06 119 PRO A N 1
ATOM 912 C CA . PRO A 1 119 ? 14.050 5.243 -2.682 1.00 64.06 119 PRO A CA 1
ATOM 913 C C . PRO A 1 119 ? 13.312 3.916 -2.556 1.00 64.06 119 PRO A C 1
ATOM 915 O O . PRO A 1 119 ? 12.890 3.320 -3.558 1.00 64.06 119 PRO A O 1
ATOM 918 N N . ILE A 1 120 ? 13.232 3.403 -1.335 1.00 61.16 120 ILE A N 1
ATOM 919 C CA . ILE A 1 120 ? 12.229 2.394 -1.048 1.00 61.16 120 ILE A CA 1
ATOM 920 C C . ILE A 1 120 ? 10.918 2.992 -1.541 1.00 61.16 120 ILE A C 1
ATOM 922 O O . ILE A 1 120 ? 10.393 3.930 -0.951 1.00 61.16 120 ILE A O 1
ATOM 926 N N . GLU A 1 121 ? 10.439 2.508 -2.683 1.00 55.97 121 GLU A N 1
ATOM 927 C CA . GLU A 1 121 ? 9.042 2.655 -3.004 1.00 55.97 121 GLU A CA 1
ATOM 928 C C . GLU A 1 121 ? 8.374 1.823 -1.927 1.00 55.97 121 GLU A C 1
ATOM 930 O O . GLU A 1 121 ? 8.279 0.597 -2.020 1.00 55.97 121 GLU A O 1
ATOM 935 N N . GLU A 1 122 ? 8.027 2.495 -0.828 1.00 45.75 122 GLU A N 1
ATOM 936 C CA . GLU A 1 122 ? 6.899 2.071 -0.042 1.00 45.75 122 GLU A CA 1
ATOM 937 C C . GLU A 1 122 ? 5.808 1.858 -1.076 1.00 45.75 122 GLU A C 1
ATOM 939 O O . GLU A 1 122 ? 5.304 2.791 -1.699 1.00 45.75 122 GLU A O 1
ATOM 944 N N . THR A 1 123 ? 5.491 0.595 -1.324 1.00 46.94 123 THR A N 1
ATOM 945 C CA . THR A 1 123 ? 4.344 0.159 -2.112 1.00 46.94 123 THR A CA 1
ATOM 946 C C . THR A 1 123 ? 3.043 0.519 -1.374 1.00 46.94 123 THR A C 1
ATOM 948 O O . THR A 1 123 ? 2.133 -0.295 -1.288 1.00 46.94 123 THR A O 1
ATOM 951 N N . GLY A 1 124 ? 3.009 1.695 -0.749 1.00 50.31 124 GLY A N 1
ATOM 952 C CA . GLY A 1 124 ? 2.080 2.159 0.264 1.00 50.31 124 GLY A CA 1
ATOM 953 C C . GLY A 1 124 ? 1.686 3.620 0.062 1.00 50.31 124 GLY A C 1
ATOM 954 O O . GLY A 1 124 ? 1.088 4.197 0.960 1.00 50.31 124 GLY A O 1
ATOM 955 N N . TYR A 1 125 ? 1.943 4.207 -1.114 1.00 46.84 125 TYR A N 1
ATOM 956 C CA . TYR A 1 125 ? 1.065 5.278 -1.579 1.00 46.84 125 TYR A CA 1
ATOM 957 C C . TYR A 1 125 ? -0.274 4.643 -1.936 1.00 46.84 125 TYR A C 1
ATOM 959 O O . TYR A 1 125 ? -0.502 4.161 -3.044 1.00 46.84 125 TYR A O 1
ATOM 967 N N . ILE A 1 126 ? -1.123 4.561 -0.923 1.00 56.72 126 ILE A N 1
ATOM 968 C CA . ILE A 1 126 ? -2.540 4.317 -1.089 1.00 56.72 126 ILE A CA 1
ATOM 969 C C . ILE A 1 126 ? -3.070 5.647 -1.620 1.00 56.72 126 ILE A C 1
ATOM 971 O O . ILE A 1 126 ? -3.049 6.640 -0.897 1.00 56.72 126 ILE A O 1
ATOM 975 N N . ASP A 1 127 ? -3.415 5.683 -2.906 1.00 56.72 127 ASP A N 1
ATOM 976 C CA . ASP A 1 127 ? -4.000 6.867 -3.539 1.00 56.72 127 ASP A CA 1
ATOM 977 C C . ASP A 1 127 ? -5.213 7.329 -2.711 1.00 56.72 127 ASP A C 1
ATOM 979 O O . ASP A 1 127 ? -5.942 6.488 -2.162 1.00 56.72 127 ASP A O 1
ATOM 983 N N . GLU A 1 128 ? -5.417 8.641 -2.571 1.00 57.19 128 GLU A N 1
ATOM 984 C CA . GLU A 1 128 ? -6.613 9.152 -1.893 1.00 57.19 128 GLU A CA 1
ATOM 985 C C . GLU A 1 128 ? -7.848 8.569 -2.602 1.00 57.19 128 GLU A C 1
ATOM 987 O O . GLU A 1 128 ? -8.036 8.756 -3.803 1.00 57.19 128 GLU A O 1
ATOM 992 N N . GLY A 1 129 ? -8.667 7.805 -1.870 1.00 61.28 129 GLY A N 1
ATOM 993 C CA . GLY A 1 129 ? -9.819 7.090 -2.437 1.00 61.28 129 GLY A CA 1
ATOM 994 C C . GLY A 1 129 ? -9.599 5.607 -2.771 1.00 61.28 129 GLY A C 1
ATOM 995 O O . GLY A 1 129 ? -10.363 5.037 -3.546 1.00 61.28 129 GLY A O 1
ATOM 996 N N . PHE A 1 130 ? -8.581 4.947 -2.210 1.00 76.12 130 PHE A N 1
ATOM 997 C CA . PHE A 1 130 ? -8.467 3.487 -2.310 1.00 76.12 130 PHE A CA 1
ATOM 998 C C . PHE A 1 130 ? -9.573 2.753 -1.532 1.00 76.12 130 PHE A C 1
ATOM 1000 O O . PHE A 1 130 ? -9.739 2.940 -0.321 1.00 76.12 130 PHE A O 1
ATOM 1007 N N . ASP A 1 131 ? -10.280 1.857 -2.221 1.00 86.94 131 ASP A N 1
ATOM 1008 C CA . ASP A 1 131 ? -11.345 1.025 -1.660 1.00 86.94 131 ASP A CA 1
ATOM 1009 C C . ASP A 1 131 ? -10.799 -0.156 -0.843 1.00 86.94 131 ASP A C 1
ATOM 1011 O O . ASP A 1 131 ? -10.174 -1.086 -1.357 1.00 86.94 131 ASP A O 1
ATOM 1015 N N . TYR A 1 132 ? -11.110 -0.157 0.450 1.00 90.50 132 TYR A N 1
ATOM 1016 C CA . TYR A 1 132 ? -10.887 -1.260 1.372 1.00 90.50 132 TYR A CA 1
ATOM 1017 C C . TYR A 1 132 ? -12.108 -2.158 1.384 1.00 90.50 132 TYR A C 1
ATOM 1019 O O . TYR A 1 132 ? -13.128 -1.828 1.986 1.00 90.50 132 TYR A O 1
ATOM 1027 N N . CYS A 1 133 ? -11.992 -3.307 0.727 1.00 93.81 133 CYS A N 1
ATOM 1028 C CA . CYS A 1 133 ? -13.047 -4.304 0.714 1.00 93.81 133 CYS A CA 1
ATOM 1029 C C . CYS A 1 133 ? -12.909 -5.276 1.890 1.00 93.81 133 CYS A C 1
ATOM 1031 O O . CYS A 1 133 ? -11.841 -5.845 2.125 1.00 93.81 133 CYS A O 1
ATOM 1033 N N . ILE A 1 134 ? -14.010 -5.476 2.605 1.00 95.75 134 ILE A N 1
ATOM 1034 C CA . ILE A 1 134 ? -14.169 -6.435 3.693 1.00 95.75 134 ILE A CA 1
ATOM 1035 C C . ILE A 1 134 ? -15.201 -7.485 3.315 1.00 95.75 134 ILE A C 1
ATOM 1037 O O . ILE A 1 134 ? -16.126 -7.221 2.542 1.00 95.75 134 ILE A O 1
ATOM 1041 N N . ASN A 1 135 ? -15.038 -8.670 3.890 1.00 96.88 135 ASN A N 1
ATOM 1042 C CA . ASN A 1 135 ? -16.002 -9.749 3.806 1.00 96.88 135 ASN A CA 1
ATOM 1043 C C . ASN A 1 135 ? -16.684 -10.020 5.145 1.00 96.88 135 ASN A C 1
ATOM 1045 O O . ASN A 1 135 ? -16.163 -9.657 6.203 1.00 96.88 135 ASN A O 1
ATOM 1049 N N . VAL A 1 136 ? -17.792 -10.758 5.107 1.00 97.38 136 VAL A N 1
ATOM 1050 C CA . VAL A 1 136 ? -18.392 -11.336 6.315 1.00 97.38 136 VAL A CA 1
ATOM 1051 C C . VAL A 1 136 ? -17.335 -12.143 7.084 1.00 97.38 136 VAL A C 1
ATOM 1053 O O . VAL A 1 136 ? -16.678 -13.032 6.536 1.00 97.38 136 VAL A O 1
ATOM 1056 N N . GLY A 1 137 ? -17.188 -11.860 8.377 1.00 97.19 137 GLY A N 1
ATOM 1057 C CA . GLY A 1 137 ? -16.175 -12.446 9.250 1.00 97.19 137 GLY A CA 1
ATOM 1058 C C . GLY A 1 137 ? -15.017 -11.494 9.559 1.00 97.19 137 GLY A C 1
ATOM 1059 O O . GLY A 1 137 ? -15.176 -10.277 9.566 1.00 97.19 137 GLY A O 1
ATOM 1060 N N . ALA A 1 138 ? -13.855 -12.057 9.903 1.00 96.75 138 ALA A N 1
ATOM 1061 C CA . ALA A 1 138 ? -12.690 -11.294 10.349 1.00 96.75 138 ALA A CA 1
ATOM 1062 C C . ALA A 1 138 ? -11.758 -10.934 9.182 1.00 96.75 138 ALA A C 1
ATOM 1064 O O . ALA A 1 138 ? -11.244 -11.815 8.494 1.00 96.75 138 ALA A O 1
ATOM 1065 N N . ASN A 1 139 ? -11.477 -9.642 9.026 1.00 97.31 139 ASN A N 1
ATOM 1066 C CA . ASN A 1 139 ? -10.632 -9.075 7.978 1.00 97.31 139 ASN A CA 1
ATOM 1067 C C . ASN A 1 139 ? -9.422 -8.391 8.615 1.00 97.31 139 ASN A C 1
ATOM 1069 O O . ASN A 1 139 ? -9.584 -7.635 9.572 1.00 97.31 139 ASN A O 1
ATOM 1073 N N . LEU A 1 140 ? -8.217 -8.639 8.097 1.00 96.62 140 LEU A N 1
ATOM 1074 C CA . LEU A 1 140 ? -7.009 -7.960 8.566 1.00 96.62 140 LEU A CA 1
ATOM 1075 C C . LEU A 1 140 ? -6.760 -6.705 7.735 1.00 96.62 140 LEU A C 1
ATOM 1077 O O . LEU A 1 140 ? -6.413 -6.805 6.560 1.00 96.62 140 LEU A O 1
ATOM 1081 N N . LEU A 1 141 ? -6.896 -5.542 8.364 1.00 92.69 141 LEU A N 1
ATOM 1082 C CA . LEU A 1 141 ? -6.704 -4.235 7.742 1.00 92.69 141 LEU A CA 1
ATOM 1083 C C . LEU A 1 141 ? -5.632 -3.429 8.483 1.00 92.69 141 LEU A C 1
ATOM 1085 O O . LEU A 1 141 ? -5.359 -3.664 9.662 1.00 92.69 141 LEU A O 1
ATOM 1089 N N . SER A 1 142 ? -5.050 -2.448 7.799 1.00 90.94 142 SER A N 1
ATOM 1090 C CA . SER A 1 142 ? -4.208 -1.407 8.395 1.00 90.94 142 SER A CA 1
ATOM 1091 C C . SER A 1 142 ? -4.802 -0.056 8.024 1.00 90.94 142 SER A C 1
ATOM 1093 O O . SER A 1 142 ? -5.112 0.161 6.855 1.00 90.94 142 SER A O 1
ATOM 1095 N N . SER A 1 143 ? -4.952 0.840 9.003 1.00 90.12 143 SER A N 1
ATOM 1096 C CA . SER A 1 143 ? -5.395 2.210 8.725 1.00 90.12 143 SER A CA 1
ATOM 1097 C C . SER A 1 143 ? -4.308 2.950 7.930 1.00 90.12 143 SER A C 1
ATOM 1099 O O . SER A 1 143 ? -3.133 2.830 8.297 1.00 90.12 143 SER A O 1
ATOM 1101 N N . PRO A 1 144 ? -4.664 3.701 6.872 1.00 87.19 144 PRO A N 1
ATOM 1102 C CA . PRO A 1 144 ? -3.731 4.570 6.158 1.00 87.19 144 PRO A CA 1
ATOM 1103 C C . PRO A 1 144 ? -3.444 5.878 6.906 1.00 87.19 144 PRO A C 1
ATOM 1105 O O . PRO A 1 144 ? -2.513 6.589 6.543 1.00 87.19 144 PRO A O 1
ATOM 1108 N N . CYS A 1 145 ? -4.231 6.222 7.929 1.00 86.75 145 CYS A N 1
ATOM 1109 C CA . CYS A 1 145 ? -4.093 7.493 8.631 1.00 86.75 145 CYS A CA 1
ATOM 1110 C C . CYS A 1 145 ? -2.834 7.503 9.495 1.00 86.75 145 CYS A C 1
ATOM 1112 O O . CYS A 1 145 ? -2.659 6.613 10.319 1.00 86.75 145 CYS A O 1
ATOM 1114 N N . SER A 1 146 ? -1.971 8.510 9.342 1.00 85.62 146 SER A N 1
ATOM 1115 C CA . SER A 1 146 ? -0.749 8.639 10.151 1.00 85.62 146 SER A CA 1
ATOM 1116 C C . SER A 1 146 ? -1.054 8.716 11.648 1.00 85.62 146 SER A C 1
ATOM 1118 O O . SER A 1 146 ? -0.387 8.067 12.453 1.00 85.62 146 SER A O 1
ATOM 1120 N N . GLU A 1 147 ? -2.097 9.467 12.001 1.00 89.44 147 GLU A N 1
ATOM 1121 C CA . GLU A 1 147 ? -2.570 9.649 13.371 1.00 89.44 147 GLU A CA 1
ATOM 1122 C C . GLU A 1 147 ? -3.768 8.743 13.686 1.00 89.44 147 GLU A C 1
ATOM 1124 O O . GLU A 1 147 ? -4.425 8.193 12.798 1.00 89.44 147 GLU A O 1
ATOM 1129 N N . GLU A 1 148 ? -4.047 8.563 14.978 1.00 92.44 148 GLU A N 1
ATOM 1130 C CA . GLU A 1 148 ? -5.192 7.778 15.440 1.00 92.44 148 GLU A CA 1
ATOM 1131 C C . GLU A 1 148 ? -6.499 8.572 15.301 1.00 92.44 148 GLU A C 1
ATOM 1133 O O . GLU A 1 148 ? -6.678 9.605 15.943 1.00 92.44 148 GLU A O 1
ATOM 1138 N N . VAL A 1 149 ? -7.430 8.054 14.496 1.00 94.31 149 VAL A N 1
ATOM 1139 C CA . VAL A 1 149 ? -8.750 8.656 14.237 1.00 94.31 149 VAL A CA 1
ATOM 1140 C C . VAL A 1 149 ? -9.842 7.823 14.901 1.00 94.31 149 VAL A C 1
ATOM 1142 O O . VAL A 1 149 ? -9.774 6.593 14.888 1.00 94.31 149 VAL A O 1
ATOM 1145 N N . ALA A 1 150 ? -10.862 8.457 15.484 1.00 94.50 150 ALA A N 1
ATOM 1146 C CA . ALA A 1 150 ? -11.958 7.741 16.139 1.00 94.50 150 ALA A CA 1
ATOM 1147 C C . ALA A 1 150 ? -12.647 6.762 15.172 1.00 94.50 150 ALA A C 1
ATOM 1149 O O . ALA A 1 150 ? -12.851 7.081 14.006 1.00 94.50 150 ALA A O 1
ATOM 1150 N N . ILE A 1 151 ? -13.053 5.576 15.643 1.00 93.69 151 ILE A N 1
ATOM 1151 C CA . ILE A 1 151 ? -13.608 4.515 14.769 1.00 93.69 151 ILE A CA 1
ATOM 1152 C C . ILE A 1 151 ? -14.810 5.008 13.947 1.00 93.69 151 ILE A C 1
ATOM 1154 O O . ILE A 1 151 ? -14.926 4.685 12.768 1.00 93.69 151 ILE A O 1
ATOM 1158 N N . THR A 1 152 ? -15.681 5.809 14.564 1.00 91.88 152 THR A N 1
ATOM 1159 C CA . THR A 1 152 ? -16.887 6.380 13.939 1.00 91.88 152 THR A CA 1
ATOM 1160 C C . THR A 1 152 ? -16.597 7.468 12.908 1.00 91.88 152 THR A C 1
ATOM 1162 O O . THR A 1 152 ? -17.491 7.835 12.155 1.00 91.88 152 THR A O 1
ATOM 1165 N N . GLU A 1 153 ? -15.380 8.009 12.904 1.00 93.06 153 GLU A N 1
ATOM 1166 C CA . GLU A 1 153 ? -14.917 9.010 11.940 1.00 93.06 153 GLU A CA 1
ATOM 1167 C C . GLU A 1 153 ? -14.079 8.344 10.845 1.00 93.06 153 GLU A C 1
ATOM 1169 O O . GLU A 1 153 ? -14.262 8.624 9.666 1.00 93.06 153 GLU A O 1
ATOM 1174 N N . ALA A 1 154 ? -13.215 7.401 11.231 1.00 93.25 154 ALA A N 1
ATOM 1175 C CA . ALA A 1 154 ? -12.303 6.701 10.340 1.00 93.25 154 ALA A CA 1
ATOM 1176 C C . ALA A 1 154 ? -13.027 5.827 9.310 1.00 93.25 154 ALA A C 1
ATOM 1178 O O . ALA A 1 154 ? -12.566 5.720 8.177 1.00 93.25 154 ALA A O 1
ATOM 1179 N N . ILE A 1 155 ? -14.137 5.188 9.696 1.00 94.38 155 ILE A N 1
ATOM 1180 C CA . ILE A 1 155 ? -14.908 4.282 8.837 1.00 94.38 155 ILE A CA 1
ATOM 1181 C C . ILE A 1 155 ? -16.300 4.887 8.597 1.00 94.38 155 ILE A C 1
ATOM 1183 O O . ILE A 1 155 ? -16.993 5.196 9.570 1.00 94.38 155 ILE A O 1
ATOM 1187 N N . PRO A 1 156 ? -16.759 5.008 7.335 1.00 94.00 156 PRO A N 1
ATOM 1188 C CA . PRO A 1 156 ? -18.108 5.469 7.020 1.00 94.00 156 PRO A CA 1
ATOM 1189 C C . PRO A 1 156 ? -19.181 4.664 7.760 1.00 94.00 156 PRO A C 1
ATOM 1191 O O . PRO A 1 156 ? -19.107 3.437 7.841 1.00 94.00 156 PRO A O 1
ATOM 1194 N N . SER A 1 157 ? -20.207 5.347 8.274 1.00 93.62 157 SER A N 1
ATOM 1195 C CA . SER A 1 157 ? -21.252 4.723 9.106 1.00 93.62 157 SER A CA 1
ATOM 1196 C C . SER A 1 157 ? -21.966 3.535 8.444 1.00 93.62 157 SER A C 1
ATOM 1198 O O . SER A 1 157 ? -22.308 2.572 9.125 1.00 93.62 157 SER A O 1
ATOM 1200 N N . GLU A 1 158 ? -22.120 3.556 7.118 1.00 92.44 158 GLU A N 1
ATOM 1201 C CA . GLU A 1 158 ? -22.695 2.463 6.319 1.00 92.44 158 GLU A CA 1
ATOM 1202 C C . GLU A 1 158 ? -21.920 1.144 6.431 1.00 92.44 158 GLU A C 1
ATOM 1204 O O . GLU A 1 158 ? -22.520 0.072 6.370 1.00 92.44 158 GLU A O 1
ATOM 1209 N N . ILE A 1 159 ? -20.608 1.210 6.670 1.00 95.50 159 ILE A N 1
ATOM 1210 C CA . ILE A 1 159 ? -19.792 0.042 7.000 1.00 95.50 159 ILE A CA 1
ATOM 1211 C C . ILE A 1 159 ? -19.683 -0.124 8.511 1.00 95.50 159 ILE A C 1
ATOM 1213 O O . ILE A 1 159 ? -19.930 -1.217 9.014 1.00 95.50 159 ILE A O 1
ATOM 1217 N N . ALA A 1 160 ? -19.355 0.942 9.248 1.00 94.31 160 ALA A N 1
ATOM 1218 C CA . ALA A 1 160 ? -19.056 0.875 10.678 1.00 94.31 160 ALA A CA 1
ATOM 1219 C C . ALA A 1 160 ? -20.214 0.320 11.525 1.00 94.31 160 ALA A C 1
ATOM 1221 O O . ALA A 1 160 ? -19.957 -0.332 12.535 1.00 94.31 160 ALA A O 1
ATOM 1222 N N . ASN A 1 161 ? -21.469 0.551 11.126 1.00 94.69 161 ASN A N 1
ATOM 1223 C CA . ASN A 1 161 ? -22.659 0.030 11.813 1.00 94.69 161 ASN A CA 1
ATOM 1224 C C . ASN A 1 161 ? -22.907 -1.467 11.563 1.00 94.69 161 ASN A C 1
ATOM 1226 O O . ASN A 1 161 ? -23.715 -2.072 12.256 1.00 94.69 161 ASN A O 1
ATOM 1230 N N . ASN A 1 162 ? -22.226 -2.058 10.578 1.00 95.56 162 ASN A N 1
ATOM 1231 C CA . ASN A 1 162 ? -22.281 -3.485 10.256 1.00 95.56 162 ASN A CA 1
ATOM 1232 C C . ASN A 1 162 ? -21.026 -4.234 10.747 1.00 95.56 162 ASN A C 1
ATOM 1234 O O . ASN A 1 162 ? -20.715 -5.334 10.277 1.00 95.56 162 ASN A O 1
ATOM 1238 N N . LEU A 1 163 ? -20.263 -3.623 11.659 1.00 96.88 163 LEU A N 1
ATOM 1239 C CA . LEU A 1 163 ? -19.090 -4.220 12.285 1.00 96.88 163 LEU A CA 1
ATOM 1240 C C . LEU A 1 163 ? -19.425 -4.649 13.710 1.00 96.88 163 LEU A C 1
ATOM 1242 O O . LEU A 1 163 ? -19.920 -3.863 14.505 1.00 96.88 163 LEU A O 1
ATOM 1246 N N . THR A 1 164 ? -19.070 -5.872 14.081 1.00 97.12 164 THR A N 1
ATOM 1247 C CA . THR A 1 164 ? -19.348 -6.396 15.428 1.00 97.12 164 THR A CA 1
ATOM 1248 C C . THR A 1 164 ? -18.207 -6.131 16.408 1.00 97.12 164 THR A C 1
ATOM 1250 O O . THR A 1 164 ? -18.421 -6.016 17.618 1.00 97.12 164 THR A O 1
ATOM 1253 N N . GLY A 1 165 ? -16.975 -6.000 15.912 1.00 97.44 165 GLY A N 1
ATOM 1254 C CA . GLY A 1 165 ? -15.803 -5.808 16.757 1.00 97.44 165 GLY A CA 1
ATOM 1255 C C . GLY A 1 165 ? -14.536 -5.473 15.984 1.00 97.44 165 GLY A C 1
ATOM 1256 O O . GLY A 1 165 ? -14.405 -5.788 14.802 1.00 97.44 165 GLY A O 1
ATOM 1257 N N . ILE A 1 166 ? -13.584 -4.852 16.680 1.00 98.12 166 ILE A N 1
ATOM 1258 C CA . ILE A 1 166 ? -12.245 -4.564 16.162 1.00 98.12 166 ILE A CA 1
ATOM 1259 C C . ILE A 1 166 ? -11.212 -4.955 17.217 1.00 98.12 166 ILE A C 1
ATOM 1261 O O . ILE A 1 166 ? -11.319 -4.558 18.379 1.00 98.12 166 ILE A O 1
ATOM 1265 N N . ILE A 1 167 ? -10.201 -5.728 16.817 1.00 98.25 167 ILE A N 1
ATOM 1266 C CA . ILE A 1 167 ? -9.127 -6.205 17.700 1.00 98.25 167 ILE A CA 1
ATOM 1267 C C . ILE A 1 167 ? -7.773 -5.771 17.139 1.00 98.25 167 ILE A C 1
ATOM 1269 O O . ILE A 1 167 ? -7.490 -5.975 15.961 1.00 98.25 167 ILE A O 1
ATOM 1273 N N . THR A 1 168 ? -6.907 -5.224 17.988 1.00 97.31 168 THR A N 1
ATOM 1274 C CA . THR A 1 168 ? -5.516 -4.889 17.655 1.00 97.31 168 THR A CA 1
ATOM 1275 C C . THR A 1 168 ? -4.566 -5.361 18.757 1.00 97.31 168 THR A C 1
ATOM 1277 O O . THR A 1 168 ? -4.975 -5.949 19.762 1.00 97.31 168 THR A O 1
ATOM 1280 N N . GLN A 1 169 ? -3.267 -5.132 18.587 1.00 94.75 169 GLN A N 1
ATOM 1281 C CA . GLN A 1 169 ? -2.291 -5.445 19.620 1.00 94.75 169 GLN A CA 1
ATOM 1282 C C . GLN A 1 169 ? -2.577 -4.625 20.888 1.00 94.75 169 GLN A C 1
ATOM 1284 O O . GLN A 1 169 ? -2.466 -3.404 20.894 1.00 94.75 169 GLN A O 1
ATOM 1289 N N . GLY A 1 170 ? -2.911 -5.315 21.981 1.00 94.44 170 GLY A N 1
ATOM 1290 C CA . GLY A 1 170 ? -3.123 -4.692 23.291 1.00 94.44 170 GLY A CA 1
ATOM 1291 C C . GLY A 1 170 ? -4.462 -3.967 23.462 1.00 94.44 170 GLY A C 1
ATOM 1292 O O . GLY A 1 170 ? -4.672 -3.355 24.507 1.00 94.44 170 GLY A O 1
ATOM 1293 N N . GLY A 1 171 ? -5.379 -4.053 22.494 1.00 96.06 171 GLY A N 1
ATOM 1294 C CA . GLY A 1 171 ? -6.669 -3.372 22.565 1.00 96.06 171 GLY A CA 1
ATOM 1295 C C . GLY A 1 171 ? -7.766 -4.063 21.766 1.00 96.06 171 GLY A C 1
ATOM 1296 O O . GLY A 1 171 ? -7.500 -4.756 20.785 1.00 96.06 171 GLY A O 1
ATOM 1297 N N . ALA A 1 172 ? -9.011 -3.872 22.190 1.00 97.62 172 ALA A N 1
ATOM 1298 C CA . ALA A 1 172 ? -10.179 -4.343 21.460 1.00 97.62 172 ALA A CA 1
ATOM 1299 C C . ALA A 1 172 ? -11.392 -3.466 21.761 1.00 97.62 172 ALA A C 1
ATOM 1301 O O . ALA A 1 172 ? -11.470 -2.841 22.821 1.00 97.62 172 ALA A O 1
ATOM 1302 N N . THR A 1 173 ? -12.348 -3.455 20.844 1.00 98.00 173 THR A N 1
ATOM 1303 C CA . THR A 1 173 ? -13.669 -2.872 21.055 1.00 98.00 173 THR A CA 1
ATOM 1304 C C . THR A 1 173 ? -14.743 -3.734 20.410 1.00 98.00 173 THR A C 1
ATOM 1306 O O . THR A 1 173 ? -14.485 -4.451 19.439 1.00 98.00 173 THR A O 1
ATOM 1309 N N . SER A 1 174 ? -15.942 -3.697 20.975 1.00 97.81 174 SER A N 1
ATOM 1310 C CA . SER A 1 174 ? -17.114 -4.410 20.476 1.00 97.81 174 SER A CA 1
ATOM 1311 C C . SER A 1 174 ? -18.262 -3.434 20.301 1.00 97.81 174 SER A C 1
ATOM 1313 O O . SER A 1 174 ? -18.465 -2.548 21.136 1.00 97.81 174 SER A O 1
ATOM 1315 N N . GLN A 1 175 ? -19.009 -3.593 19.215 1.00 96.62 175 GLN A N 1
ATOM 1316 C CA . GLN A 1 175 ? -20.171 -2.766 18.939 1.00 96.62 175 GLN A CA 1
ATOM 1317 C C . GLN A 1 175 ? -21.393 -3.371 19.641 1.00 96.62 175 GLN A C 1
ATOM 1319 O O . GLN A 1 175 ? -21.758 -4.518 19.393 1.00 96.62 175 GLN A O 1
ATOM 1324 N N . ILE A 1 176 ? -21.999 -2.623 20.567 1.00 95.81 176 ILE A N 1
ATOM 1325 C CA . ILE A 1 176 ? -23.159 -3.086 21.359 1.00 95.81 176 ILE A CA 1
ATOM 1326 C C . ILE A 1 176 ? -24.503 -2.600 20.799 1.00 95.81 176 ILE A C 1
ATOM 1328 O O . ILE A 1 176 ? -25.553 -3.135 21.144 1.00 95.81 176 ILE A O 1
ATOM 1332 N N . ALA A 1 177 ? -24.457 -1.573 19.956 1.00 93.50 177 ALA A N 1
ATOM 1333 C CA . ALA A 1 177 ? -25.531 -1.054 19.119 1.00 93.50 177 ALA A CA 1
ATOM 1334 C C . ALA A 1 177 ? -24.871 -0.308 17.949 1.00 93.50 177 ALA A C 1
ATOM 1336 O O . ALA A 1 177 ? -23.711 0.081 18.078 1.00 93.50 177 ALA A O 1
ATOM 1337 N N . GLU A 1 178 ? -25.578 -0.091 16.840 1.00 91.56 178 GLU A N 1
ATOM 1338 C CA . GLU A 1 178 ? -25.043 0.617 15.665 1.00 91.56 178 GLU A CA 1
ATOM 1339 C C . GLU A 1 178 ? -24.324 1.921 16.066 1.00 91.56 178 GLU A C 1
ATOM 1341 O O . GLU A 1 178 ? -24.905 2.797 16.711 1.00 91.56 178 GLU A O 1
ATOM 1346 N N . GLY A 1 179 ? -23.028 2.019 15.755 1.00 87.94 179 GLY A N 1
ATOM 1347 C CA . GLY A 1 179 ? -22.176 3.168 16.088 1.00 87.94 179 GLY A CA 1
ATOM 1348 C C . GLY A 1 179 ? -21.740 3.282 17.559 1.00 87.94 179 GLY A C 1
ATOM 1349 O O . GLY A 1 179 ? -20.909 4.130 17.880 1.00 87.94 179 GLY A O 1
ATOM 1350 N N . VAL A 1 180 ? -22.239 2.432 18.462 1.00 93.56 180 VAL A N 1
ATOM 1351 C CA . VAL A 1 180 ? -21.912 2.443 19.898 1.00 93.56 180 VAL A CA 1
ATOM 1352 C C . VAL A 1 180 ? -20.866 1.378 20.218 1.00 93.56 180 VAL A C 1
ATOM 1354 O O . VAL A 1 180 ? -21.164 0.186 20.320 1.00 93.56 180 VAL A O 1
ATOM 1357 N N . TRP A 1 181 ? -19.634 1.836 20.426 1.00 96.00 181 TRP A N 1
ATOM 1358 C CA . TRP A 1 181 ? -18.459 1.006 20.682 1.00 96.00 181 TRP A CA 1
ATOM 1359 C C . TRP A 1 181 ? -18.097 0.970 22.170 1.00 96.00 181 TRP A C 1
ATOM 1361 O O . TRP A 1 181 ? -18.077 2.004 22.838 1.00 96.00 181 TRP A O 1
ATOM 1371 N N . VAL A 1 182 ? -17.783 -0.216 22.694 1.00 96.94 182 VAL A N 1
ATOM 1372 C CA . VAL A 1 182 ? -17.322 -0.413 24.076 1.00 96.94 182 VAL A CA 1
ATOM 1373 C C . VAL A 1 182 ? -16.065 -1.273 24.086 1.00 96.94 182 VAL A C 1
ATOM 1375 O O . VAL A 1 182 ? -16.065 -2.410 23.614 1.00 96.94 182 VAL A O 1
ATOM 1378 N N . GLY A 1 183 ? -14.996 -0.750 24.684 1.00 97.06 183 GLY A N 1
ATOM 1379 C CA . GLY A 1 183 ? -13.741 -1.471 24.848 1.00 97.06 183 GLY A CA 1
ATOM 1380 C C . GLY A 1 183 ? -12.573 -0.555 25.183 1.00 97.06 183 GLY A C 1
ATOM 1381 O O . GLY A 1 183 ? -12.758 0.593 25.578 1.00 97.06 183 GLY A O 1
ATOM 1382 N N . SER A 1 184 ? -11.360 -1.087 25.054 1.00 96.62 184 SER A N 1
ATOM 1383 C CA . SER A 1 184 ? -10.114 -0.345 25.266 1.00 96.62 184 SER A CA 1
ATOM 1384 C C . SER A 1 184 ? -9.586 0.340 24.003 1.00 96.62 184 SER A C 1
ATOM 1386 O O . SER A 1 184 ? -8.729 1.213 24.111 1.00 96.62 184 SER A O 1
ATOM 1388 N N . LEU A 1 185 ? -10.074 -0.050 22.821 1.00 96.81 185 LEU A N 1
ATOM 1389 C CA . LEU A 1 185 ? -9.721 0.564 21.540 1.00 96.81 185 LEU A CA 1
ATOM 1390 C C . LEU A 1 185 ? -10.730 1.663 21.177 1.00 96.81 185 LEU A C 1
ATOM 1392 O O . LEU A 1 185 ? -11.917 1.373 21.039 1.00 96.81 185 LEU A O 1
ATOM 1396 N N . ASN A 1 186 ? -10.253 2.896 20.990 1.00 92.62 186 ASN A N 1
ATOM 1397 C CA . ASN A 1 186 ? -11.104 4.056 20.684 1.00 92.62 186 ASN A CA 1
ATOM 1398 C C . ASN A 1 186 ? -10.909 4.605 19.260 1.00 92.62 186 ASN A C 1
ATOM 1400 O O . ASN A 1 186 ? -11.802 5.274 18.741 1.00 92.62 186 ASN A O 1
ATOM 1404 N N . GLY A 1 187 ? -9.779 4.302 18.616 1.00 94.25 187 GLY A N 1
ATOM 1405 C CA . GLY A 1 187 ? -9.459 4.800 17.285 1.00 94.25 187 GLY A CA 1
ATOM 1406 C C . GLY A 1 187 ? -8.558 3.874 16.474 1.00 94.25 187 GLY A C 1
ATOM 1407 O O . GLY A 1 187 ? -8.083 2.843 16.956 1.00 94.25 187 GLY A O 1
ATOM 1408 N N . LEU A 1 188 ? -8.357 4.250 15.215 1.00 95.25 188 LEU A N 1
ATOM 1409 C CA . LEU A 1 188 ? -7.566 3.554 14.211 1.00 95.25 188 LEU A CA 1
ATOM 1410 C C . LEU A 1 188 ? -6.482 4.503 13.692 1.00 95.25 188 LEU A C 1
ATOM 1412 O O . LEU A 1 188 ? -6.784 5.526 13.089 1.00 95.25 188 LEU A O 1
ATOM 1416 N N . GLY A 1 189 ? -5.222 4.143 13.907 1.00 91.25 189 GLY A N 1
ATOM 1417 C CA . GLY A 1 189 ? -4.054 4.842 13.367 1.00 91.25 189 GLY A CA 1
ATOM 1418 C C . GLY A 1 189 ? -3.092 3.908 12.637 1.00 91.25 189 GLY A C 1
ATOM 1419 O O . GLY A 1 189 ? -3.203 2.676 12.731 1.00 91.25 189 GLY A O 1
ATOM 1420 N N . GLY A 1 190 ? -2.162 4.516 11.913 1.00 88.88 190 GLY A N 1
ATOM 1421 C CA . GLY A 1 190 ? -1.181 3.872 11.055 1.00 88.88 190 GLY A CA 1
ATOM 1422 C C . GLY A 1 190 ? -0.149 3.053 11.823 1.00 88.88 190 GLY A C 1
ATOM 1423 O O . GLY A 1 190 ? -0.008 3.141 13.045 1.00 88.88 190 GLY A O 1
ATOM 1424 N N . GLY A 1 191 ? 0.557 2.185 11.097 1.00 86.75 191 GLY A N 1
ATOM 1425 C CA . GLY A 1 191 ? 1.582 1.302 11.665 1.00 86.75 191 GLY A CA 1
ATOM 1426 C C . GLY A 1 191 ? 1.047 0.170 12.556 1.00 86.75 191 GLY A C 1
ATOM 1427 O O . GLY A 1 191 ? 1.842 -0.565 13.143 1.00 86.75 191 GLY A O 1
ATOM 1428 N N . LYS A 1 192 ? -0.279 -0.001 12.656 1.00 90.25 192 LYS A N 1
ATOM 1429 C CA . LYS A 1 192 ? -0.946 -1.065 13.423 1.00 90.25 192 LYS A CA 1
ATOM 1430 C C . LYS A 1 192 ? -1.850 -1.906 12.515 1.00 90.25 192 LYS A C 1
ATOM 1432 O O . LYS A 1 192 ? -2.449 -1.395 11.576 1.00 90.25 192 LYS A O 1
ATOM 1437 N N . GLY A 1 193 ? -1.985 -3.192 12.843 1.00 93.38 193 GLY A N 1
ATOM 1438 C CA . GLY A 1 193 ? -2.948 -4.099 12.210 1.00 93.38 193 GLY A CA 1
ATOM 1439 C C . GLY A 1 193 ? -4.216 -4.263 13.048 1.00 93.38 193 GLY A C 1
ATOM 1440 O O . GLY A 1 193 ? -4.146 -4.341 14.280 1.00 93.38 193 GLY A O 1
ATOM 1441 N N . TYR A 1 194 ? -5.362 -4.354 12.381 1.00 97.00 194 TYR A N 1
ATOM 1442 C CA . TYR A 1 194 ? -6.682 -4.480 12.992 1.00 97.00 194 TYR A CA 1
ATOM 1443 C C . TYR A 1 194 ? -7.434 -5.659 12.384 1.00 97.00 194 TYR A C 1
ATOM 1445 O O . TYR A 1 194 ? -7.603 -5.739 11.169 1.00 97.00 194 TYR A O 1
ATOM 1453 N N . TRP A 1 195 ? -7.918 -6.556 13.236 1.00 98.00 195 TRP A N 1
ATOM 1454 C CA . TRP A 1 195 ? -8.904 -7.562 12.863 1.00 98.00 195 TRP A CA 1
ATOM 1455 C C . TRP A 1 195 ? -10.292 -6.947 12.989 1.00 98.00 195 TRP A C 1
ATOM 1457 O O . TRP A 1 195 ? -10.805 -6.803 14.099 1.00 98.00 195 TRP A O 1
ATOM 1467 N N . VAL A 1 196 ? -10.863 -6.558 11.854 1.00 97.56 196 VAL A N 1
ATOM 1468 C CA . VAL A 1 196 ? -12.199 -5.971 11.738 1.00 97.56 196 VAL A CA 1
ATOM 1469 C C . VAL A 1 196 ? -13.202 -7.080 11.445 1.00 97.56 196 VAL A C 1
ATOM 1471 O O . VAL A 1 196 ? -13.077 -7.783 10.441 1.00 97.56 196 VAL A O 1
ATOM 1474 N N . ILE A 1 197 ? -14.176 -7.259 12.334 1.00 97.94 197 ILE A N 1
ATOM 1475 C CA . ILE A 1 197 ? -15.190 -8.312 12.239 1.00 97.94 197 ILE A CA 1
ATOM 1476 C C . ILE A 1 197 ? -16.471 -7.701 11.669 1.00 97.94 197 ILE A C 1
ATOM 1478 O O . ILE A 1 197 ? -17.036 -6.799 12.287 1.00 97.94 197 ILE A O 1
ATOM 1482 N N . SER A 1 198 ? -16.921 -8.178 10.509 1.00 97.06 198 SER A N 1
ATOM 1483 C CA . SER A 1 198 ? -18.080 -7.639 9.786 1.00 97.06 198 SER A CA 1
ATOM 1484 C C . SER A 1 198 ? -19.175 -8.676 9.559 1.00 97.06 198 SER A C 1
ATOM 1486 O O . SER A 1 198 ? -18.884 -9.860 9.386 1.00 97.06 198 SER A O 1
ATOM 1488 N N . ASP A 1 199 ? -20.422 -8.212 9.514 1.00 96.62 199 ASP A N 1
ATOM 1489 C CA . ASP A 1 199 ? -21.593 -9.011 9.140 1.00 96.62 199 ASP A CA 1
ATOM 1490 C C . ASP A 1 199 ? -21.983 -8.851 7.658 1.00 96.62 199 ASP A C 1
ATOM 1492 O O . ASP A 1 199 ? -22.926 -9.499 7.197 1.00 96.62 199 ASP A O 1
ATOM 1496 N N . ILE A 1 200 ? -21.262 -8.020 6.894 1.00 96.56 200 ILE A N 1
ATOM 1497 C CA . ILE A 1 200 ? -21.524 -7.766 5.471 1.00 96.56 200 ILE A CA 1
ATOM 1498 C C . ILE A 1 200 ? -20.254 -7.886 4.624 1.00 96.56 200 ILE A C 1
ATOM 1500 O O . ILE A 1 200 ? -19.136 -7.763 5.117 1.00 96.56 200 ILE A O 1
ATOM 1504 N N . ASP A 1 201 ? -20.452 -8.072 3.320 1.00 97.06 201 ASP A N 1
ATOM 1505 C CA . ASP A 1 201 ? -19.433 -7.755 2.325 1.00 97.06 201 ASP A CA 1
ATOM 1506 C C . ASP A 1 201 ? -19.608 -6.290 1.893 1.00 97.06 201 ASP A C 1
ATOM 1508 O O . ASP A 1 201 ? -20.734 -5.836 1.667 1.00 97.06 201 ASP A O 1
ATOM 1512 N N . GLY A 1 202 ? -18.517 -5.544 1.747 1.00 93.38 202 GLY A N 1
ATOM 1513 C CA . GLY A 1 202 ? -18.578 -4.142 1.331 1.00 93.38 202 GLY A CA 1
ATOM 1514 C C . GLY A 1 202 ? -17.202 -3.528 1.132 1.00 93.38 202 GLY A C 1
ATOM 1515 O O . GLY A 1 202 ? -16.209 -4.092 1.577 1.00 93.38 202 GLY A O 1
ATOM 1516 N N . CYS A 1 203 ? -17.138 -2.378 0.466 1.00 94.19 203 CYS A N 1
ATOM 1517 C CA . CYS A 1 203 ? -15.900 -1.623 0.283 1.00 94.19 203 CYS A CA 1
ATOM 1518 C C . CYS A 1 203 ? -16.082 -0.184 0.775 1.00 94.19 203 CYS A C 1
ATOM 1520 O O . CYS A 1 203 ? -17.181 0.358 0.671 1.00 94.19 203 CYS A O 1
ATOM 1522 N N . PHE A 1 204 ? -15.028 0.417 1.326 1.00 93.19 204 PHE A N 1
ATOM 1523 C CA . PHE A 1 204 ? -15.047 1.793 1.830 1.00 93.19 204 PHE A CA 1
ATOM 1524 C C . PHE A 1 204 ? -13.682 2.464 1.731 1.00 93.19 204 PHE A C 1
ATOM 1526 O O . PHE A 1 204 ? -12.662 1.791 1.610 1.00 93.19 204 PHE A O 1
ATOM 1533 N N . ASN A 1 205 ? -13.641 3.788 1.870 1.00 91.88 205 ASN A N 1
ATOM 1534 C CA . ASN A 1 205 ? -12.392 4.521 2.075 1.00 91.88 205 ASN A CA 1
ATOM 1535 C C . ASN A 1 205 ? -12.307 4.993 3.525 1.00 91.88 205 ASN A C 1
ATOM 1537 O O . ASN A 1 205 ? -13.324 5.330 4.136 1.00 91.88 205 ASN A O 1
ATOM 1541 N N . TYR A 1 206 ? -11.093 5.019 4.072 1.00 90.62 206 TYR A N 1
ATOM 1542 C CA . TYR A 1 206 ? -10.865 5.633 5.374 1.00 90.62 206 TYR A CA 1
ATOM 1543 C C . TYR A 1 206 ? -10.943 7.155 5.271 1.00 90.62 206 TYR A C 1
ATOM 1545 O O . TYR A 1 206 ? -10.432 7.739 4.317 1.00 90.62 206 TYR A O 1
ATOM 1553 N N . THR A 1 207 ? -11.510 7.788 6.294 1.00 89.88 207 THR A N 1
ATOM 1554 C CA . THR A 1 207 ? -11.398 9.237 6.490 1.00 89.88 207 THR A CA 1
ATOM 1555 C C . THR A 1 207 ? -10.301 9.503 7.511 1.00 89.88 207 THR A C 1
ATOM 1557 O O . THR A 1 207 ? -10.387 9.037 8.647 1.00 89.88 207 THR A O 1
ATOM 1560 N N . CYS A 1 208 ? -9.267 10.243 7.123 1.00 86.19 208 CYS A N 1
ATOM 1561 C CA . CYS A 1 208 ? -8.214 10.664 8.042 1.00 86.19 208 CYS A CA 1
ATOM 1562 C C . CYS A 1 208 ? -8.470 12.092 8.532 1.00 86.19 208 CYS A C 1
ATOM 1564 O O . CYS A 1 208 ? -9.033 12.903 7.800 1.00 86.19 208 CYS A O 1
ATOM 1566 N N . SER A 1 209 ? -8.078 12.401 9.770 1.00 74.75 209 SER A N 1
ATOM 1567 C CA . SER A 1 209 ? -8.055 13.785 10.248 1.00 74.75 209 SER A CA 1
ATOM 1568 C C . SER A 1 209 ? -6.924 14.540 9.548 1.00 74.75 209 SER A C 1
ATOM 1570 O O . SER A 1 209 ? -5.794 14.046 9.554 1.00 74.75 209 SER A O 1
ATOM 1572 N N . GLU A 1 210 ? -7.232 15.697 8.960 1.00 58.84 210 GLU A N 1
ATOM 1573 C CA . GLU A 1 210 ? -6.231 16.647 8.441 1.00 58.84 210 GLU A CA 1
ATOM 1574 C C . GLU A 1 210 ? -5.286 17.167 9.536 1.00 58.84 210 GLU A C 1
ATOM 1576 O O . GLU A 1 210 ? -5.755 17.389 10.680 1.00 58.84 210 GLU A O 1
#

Foldseek 3Di:
DDWDWDFDDDPDDGDTQGKDKDKDKDKDAAPDKDFVCVVVVPFDQQFKWKFFPFWDQVKWKWKFWPDDVTDIWIFHHHPPDTPGPDDRDTDRNHDPIGIIIHMHHGITITMMMMIGSDPPPPVLPPDQDRKDKDAAFWDKDAQSAQDWDFLPQFWDLVFQQQWQWKDWVPWIWGAPGRVRIDIRDGTGHGPIIMTIHGRHIDITGTDYDD

Secondary structure (DSSP, 8-state):
--PEEE----TT----EEEEEEEEEEEEETT--EEHHHHSTTS--TT-EEEEEE--TT-EEEEE-SSTTPPPEEEEESSS-EEE-SS---EE--TT---EEE-SSSEEEEEEEEEE------TT---TT--EEE-SEEEEEE---SS-EEHHHHS-HHHHTTEEEEEETTEEEEEEETTEEEES--EE-TT-EEEEEESS-EEE-PPPP-

Sequence (210 aa):
MKKIILISLFGLMLSQTEVSQKTINVTIDGGSYTNINTIFPDYNLDWAIINVIGCPVSDICFIEGNASGSISVLNYSAGQNYYSQQYPTSYYAQNNQNFVISTSGGTNTIKLLVTAEFPIEETGYIDEGFDYCINVGANLLSSPCSEEVAITEAIPSEIANNLTGIITQGGATSQIAEGVWVGSLNGLGGGKGYWVISDIDGCFNYTCSE

pLDDT: mean 71.4, std 20.98, range [28.39, 98.25]

Radius of gyration: 25.78 Å; chains: 1; bounding box: 63×36×62 Å